Protein AF-A0A0R3SJC5-F1 (afdb_monomer_lite)

Secondary structure (DSSP, 8-state):
-B-----EEETTEEEEEEEETTEEEEEEEPTTSSSEEEEEEEET---SEEEEETTEEEEE----TTSS--B--EEEEETTT--EEEEPPPSS-BSSPEEEE-SSEEEEE--SS--SSGGGG--EEEE-----SS-PPPPEEEEPPPPSS-EES-EEEEETTTEEEEE--EETTSPBP--EEEEEE-TT-SS-----SEEEEEEPPPSS---S--EEEEETTEEEEE--SSS---EEEEETTTTS-EEEE---SS--EEEEEEEETTEEEEEEE-TT-----------HHHHHHHHHHHHHHT-HHHHHHHHHHHHHTHHHHTT-HHHHHHS-HHHHHHHHTSTTTTTTS-THHHHTT--

Foldseek 3Di:
DPLQFAWEDAPLWTKTWDFDVQKIWIFIADNVNPDTPDIAMGGRFGFQDWYDAPNWIKGAWGDDPPDPFIFQWIWTARPVPRDIDIDDGHPGGAHNFAWEDDHFKIKGAAHQDADPDPCRGWIKMWGHDDCPPDDDDHTDIDTADGAPFRFHLWYWEQDPPFAIKIAWHAGPVRDIFQWIKGKDADPDPPDDDDDRRIDIDTADGEPDGANGNWAWYDADQKIWIWHADDPAGWIWIFRNVVRGDIDTDPPDPDRWGWSYWYDRDRDIFTFTDDPPDPDTPGDDDDDPLVLLVQCLVCVVVVPVVSLVVSLVVCVVCVVVCVPDPSNLVRQDPVSVVVSVVPPVVVVPDPPPVVVVNVD

InterPro domains:
  IPR015915 Kelch-type beta-propeller [G3DSA:2.120.10.80] (9-319)
  IPR015915 Kelch-type beta-propeller [SSF117281] (43-270)

Structure (mmCIF, N/CA/C/O backbone):
data_AF-A0A0R3SJC5-F1
#
_entry.id   AF-A0A0R3SJC5-F1
#
loop_
_atom_site.group_PDB
_atom_site.id
_atom_site.type_symbol
_atom_site.label_atom_id
_atom_site.label_alt_id
_atom_site.label_comp_id
_atom_site.label_asym_id
_atom_site.label_entity_id
_atom_site.label_seq_id
_atom_site.pdbx_PDB_ins_code
_atom_site.Cartn_x
_atom_site.Cartn_y
_atom_site.Cartn_z
_atom_site.occupancy
_atom_site.B_iso_or_equiv
_atom_site.auth_seq_id
_atom_site.auth_comp_id
_atom_site.auth_asym_id
_atom_site.auth_atom_id
_atom_site.pdbx_PDB_model_num
ATOM 1 N N . LEU A 1 1 ? 8.047 16.325 14.571 1.00 23.88 1 LEU A N 1
ATOM 2 C CA . LEU A 1 1 ? 6.813 15.507 14.581 1.00 23.88 1 LEU A CA 1
ATOM 3 C C . LEU A 1 1 ? 6.516 15.064 13.156 1.00 23.88 1 LEU A C 1
ATOM 5 O O . LEU A 1 1 ? 6.189 15.900 12.326 1.00 23.88 1 LEU A O 1
ATOM 9 N N . CYS A 1 2 ? 6.732 13.787 12.835 1.00 26.31 2 CYS A N 1
ATOM 10 C CA . CYS A 1 2 ? 6.363 13.246 11.527 1.00 26.31 2 CYS A CA 1
ATOM 11 C C . CYS A 1 2 ? 4.884 12.848 11.624 1.00 26.31 2 CYS A C 1
ATOM 13 O O . CYS A 1 2 ? 4.561 11.748 12.059 1.00 26.31 2 CYS A O 1
ATOM 15 N N . LEU A 1 3 ? 3.988 13.795 11.336 1.00 28.72 3 LEU A N 1
ATOM 16 C CA . LEU A 1 3 ? 2.556 13.527 11.197 1.00 28.72 3 LEU A CA 1
ATOM 17 C C . LEU A 1 3 ? 2.352 12.844 9.851 1.00 28.72 3 LEU A C 1
ATOM 19 O O . LEU A 1 3 ? 2.073 13.482 8.841 1.00 28.72 3 LEU A O 1
ATOM 23 N N . SER A 1 4 ? 2.580 11.542 9.821 1.00 37.56 4 SER A N 1
ATOM 24 C CA . SER A 1 4 ? 2.223 10.720 8.683 1.00 37.56 4 SER A CA 1
ATOM 25 C C . SER A 1 4 ? 0.929 10.004 9.036 1.00 37.56 4 SER A C 1
ATOM 27 O O . SER A 1 4 ? 0.947 8.875 9.515 1.00 37.56 4 SER A O 1
ATOM 29 N N . HIS A 1 5 ? -0.191 10.712 8.875 1.00 39.25 5 HIS A N 1
ATOM 30 C CA . HIS A 1 5 ? -1.501 10.081 8.926 1.00 39.25 5 HIS A CA 1
ATOM 31 C C . HIS A 1 5 ? -1.558 9.129 7.743 1.00 39.25 5 HIS A C 1
ATOM 33 O O . HIS A 1 5 ? -1.549 9.591 6.608 1.00 39.25 5 HIS A O 1
ATOM 39 N N . PHE A 1 6 ? -1.589 7.825 7.983 1.00 46.19 6 PHE A N 1
ATOM 40 C CA . PHE A 1 6 ? -1.990 6.894 6.944 1.00 46.19 6 PHE A CA 1
ATOM 41 C C . PHE A 1 6 ? -3.310 6.273 7.302 1.00 46.19 6 PHE A C 1
ATOM 43 O O . PHE A 1 6 ? -3.521 5.845 8.435 1.00 46.19 6 PHE A O 1
ATOM 50 N N . VAL A 1 7 ? -4.185 6.293 6.314 1.00 46.47 7 VAL A N 1
ATOM 51 C CA . VAL A 1 7 ? -5.521 5.767 6.395 1.00 46.47 7 VAL A CA 1
ATOM 52 C C . VAL A 1 7 ? -5.517 4.421 5.680 1.00 46.47 7 VAL A C 1
ATOM 54 O O . VAL A 1 7 ? -4.975 4.319 4.583 1.00 46.47 7 VAL A O 1
ATOM 57 N N . PHE A 1 8 ? -6.069 3.368 6.274 1.00 51.12 8 PHE A N 1
ATOM 58 C CA . PHE A 1 8 ? -6.231 2.093 5.570 1.00 51.12 8 PHE A CA 1
ATOM 59 C C . PHE A 1 8 ? -7.386 1.265 6.143 1.00 51.12 8 PHE A C 1
ATOM 61 O O . PHE A 1 8 ? -7.842 1.479 7.269 1.00 51.12 8 PHE A O 1
ATOM 68 N N . ARG A 1 9 ? -7.887 0.347 5.310 1.00 49.94 9 ARG A N 1
ATOM 69 C CA . ARG A 1 9 ? -9.119 -0.422 5.515 1.00 49.94 9 ARG A CA 1
ATOM 70 C C . ARG A 1 9 ? -8.900 -1.577 6.490 1.00 49.94 9 ARG A C 1
ATOM 72 O O . ARG A 1 9 ? -8.176 -2.510 6.154 1.00 49.94 9 ARG A O 1
ATOM 79 N N . SER A 1 10 ? -9.616 -1.582 7.613 1.00 50.72 10 SER A N 1
ATOM 80 C CA . SER A 1 10 ? -9.837 -2.780 8.438 1.00 50.72 10 SER A CA 1
ATOM 81 C C . SER A 1 10 ? -11.323 -2.928 8.739 1.00 50.72 10 SER A C 1
ATOM 83 O O . SER A 1 10 ? -11.884 -2.017 9.325 1.00 50.72 10 SER A O 1
ATOM 85 N N . HIS A 1 11 ? -11.982 -4.021 8.338 1.00 52.50 11 HIS A N 1
ATOM 86 C CA . HIS A 1 11 ? -13.401 -4.282 8.664 1.00 52.50 11 HIS A CA 1
ATOM 87 C C . HIS A 1 11 ? -14.374 -3.109 8.403 1.00 52.50 11 HIS A C 1
ATOM 89 O O . HIS A 1 11 ? -15.257 -2.843 9.216 1.00 52.50 11 HIS A O 1
ATOM 95 N N . GLU A 1 12 ? -14.195 -2.373 7.298 1.00 67.12 12 GLU A N 1
ATOM 96 C CA . GLU A 1 12 ? -14.973 -1.147 7.004 1.00 67.12 12 GLU A CA 1
ATOM 97 C C . GLU A 1 12 ? -14.802 -0.026 8.046 1.00 67.12 12 GLU A C 1
ATOM 99 O O . GLU A 1 12 ? -15.675 0.816 8.232 1.00 67.12 12 GLU A O 1
ATOM 104 N N . ARG A 1 13 ? -13.654 -0.000 8.719 1.00 70.62 13 ARG A N 1
ATOM 105 C CA . ARG A 1 13 ? -13.250 1.047 9.651 1.00 70.62 13 ARG A CA 1
ATOM 106 C C . ARG A 1 13 ? -12.017 1.766 9.148 1.00 70.62 13 ARG A C 1
ATOM 108 O O . ARG A 1 13 ? -11.138 1.185 8.497 1.00 70.62 13 ARG A O 1
ATOM 115 N N . LEU A 1 14 ? -11.965 3.040 9.502 1.00 72.12 14 LEU A N 1
ATOM 116 C CA . LEU A 1 14 ? -10.861 3.931 9.210 1.00 72.12 14 LEU A CA 1
ATOM 117 C C . LEU A 1 14 ? -9.801 3.798 10.301 1.00 72.12 14 LEU A C 1
ATOM 119 O O . LEU A 1 14 ? -10.074 4.087 11.462 1.00 72.12 14 LEU A O 1
ATOM 123 N N . THR A 1 15 ? -8.590 3.385 9.942 1.00 71.94 15 THR A N 1
ATOM 124 C CA . THR A 1 15 ? -7.457 3.388 10.878 1.00 71.94 15 THR A CA 1
ATOM 125 C C . THR A 1 15 ? -6.533 4.546 10.555 1.00 71.94 15 THR A C 1
ATOM 127 O O . THR A 1 15 ? -6.161 4.704 9.402 1.00 71.94 15 THR A O 1
ATOM 130 N N . THR A 1 16 ? -6.150 5.334 11.554 1.00 71.50 16 THR A N 1
ATOM 131 C CA . THR A 1 16 ? -5.139 6.392 11.446 1.00 71.50 16 THR A CA 1
ATOM 132 C C . THR A 1 16 ? -3.990 6.091 12.392 1.00 71.50 16 THR A C 1
ATOM 134 O O . THR A 1 16 ? -4.198 5.484 13.439 1.00 71.50 16 THR A O 1
ATOM 137 N N . PHE A 1 17 ? -2.772 6.505 12.056 1.00 72.81 17 PHE A N 1
ATOM 138 C CA . PHE A 1 17 ? -1.644 6.349 12.968 1.00 72.81 17 PHE A CA 1
ATOM 139 C C . PHE A 1 17 ? -0.709 7.548 12.946 1.00 72.81 17 PHE A C 1
ATOM 141 O O . PHE A 1 17 ? -0.699 8.333 11.998 1.00 72.81 17 PHE A O 1
ATOM 148 N N . VAL A 1 18 ? 0.094 7.661 13.998 1.00 70.06 18 VAL A N 1
ATOM 149 C CA . VAL A 1 18 ? 1.222 8.582 14.069 1.00 70.06 18 VAL A CA 1
ATOM 150 C C . VAL A 1 18 ? 2.420 7.894 14.712 1.00 70.06 18 VAL A C 1
ATOM 152 O O . VAL A 1 18 ? 2.305 7.110 15.658 1.00 70.06 18 VAL A O 1
ATOM 155 N N . SER A 1 19 ? 3.600 8.214 14.202 1.00 67.31 19 SER A N 1
ATOM 156 C CA . SER A 1 19 ? 4.863 7.762 14.770 1.00 67.31 19 SER A CA 1
ATOM 157 C C . SER A 1 19 ? 5.363 8.816 15.759 1.00 67.31 19 SER A C 1
ATOM 159 O O . SER A 1 19 ? 5.818 9.892 15.355 1.00 67.31 19 SER A O 1
ATOM 161 N N . ILE A 1 20 ? 5.288 8.509 17.051 1.00 69.38 20 ILE A N 1
ATOM 162 C CA . ILE A 1 20 ? 5.801 9.353 18.139 1.00 69.38 20 ILE A CA 1
ATOM 163 C C . ILE A 1 20 ? 7.175 8.854 18.600 1.00 69.38 20 ILE A C 1
ATOM 165 O O . ILE A 1 20 ? 7.730 7.890 18.066 1.00 69.38 20 ILE A O 1
ATOM 169 N N . GLU A 1 21 ? 7.782 9.553 19.553 1.00 69.94 21 GLU A N 1
ATOM 170 C CA . GLU A 1 21 ? 9.060 9.141 20.123 1.00 69.94 21 GLU A CA 1
ATOM 171 C C . GLU A 1 21 ? 8.928 7.760 20.783 1.00 69.94 21 GLU A C 1
ATOM 173 O O . GLU A 1 21 ? 8.078 7.548 21.645 1.00 69.94 21 GLU A O 1
ATOM 178 N N . ASN A 1 22 ? 9.735 6.802 20.318 1.00 75.75 22 ASN A N 1
ATOM 179 C CA . ASN A 1 22 ? 9.783 5.413 20.792 1.00 75.75 22 ASN A CA 1
ATOM 180 C C . ASN A 1 22 ? 8.451 4.636 20.772 1.00 75.75 22 ASN A C 1
ATOM 182 O O . ASN A 1 22 ? 8.345 3.593 21.419 1.00 75.75 22 ASN A O 1
ATOM 186 N N . ALA A 1 23 ? 7.443 5.084 20.019 1.00 80.38 23 ALA A N 1
ATOM 187 C CA . ALA A 1 23 ? 6.184 4.360 19.874 1.00 80.38 23 ALA A CA 1
ATOM 188 C C . ALA A 1 23 ? 5.438 4.708 18.578 1.00 80.38 23 ALA A C 1
ATOM 190 O O . ALA A 1 23 ? 5.682 5.729 17.935 1.00 80.38 23 ALA A O 1
ATOM 191 N N . THR A 1 24 ? 4.484 3.856 18.214 1.00 80.81 24 THR A N 1
ATOM 192 C CA . THR A 1 24 ? 3.510 4.117 17.146 1.00 80.81 24 THR A CA 1
ATOM 193 C C . THR A 1 24 ? 2.115 4.096 17.758 1.00 80.81 24 THR A C 1
ATOM 195 O O . THR A 1 24 ? 1.726 3.088 18.347 1.00 80.81 24 THR A O 1
ATOM 198 N N . GLN A 1 25 ? 1.391 5.210 17.669 1.00 76.69 25 GLN A N 1
ATOM 199 C CA . GLN A 1 25 ? 0.003 5.322 18.125 1.00 76.69 25 GLN A CA 1
ATOM 200 C C . GLN A 1 25 ? -0.938 5.096 16.951 1.00 76.69 25 GLN A C 1
ATOM 202 O O . GLN A 1 25 ? -0.692 5.614 15.862 1.00 76.69 25 GLN A O 1
ATOM 207 N N . VAL A 1 26 ? -1.997 4.329 17.181 1.00 79.94 26 VAL A N 1
ATOM 208 C CA . VAL A 1 26 ? -3.002 3.977 16.183 1.00 79.94 26 VAL A CA 1
ATOM 209 C C . VAL A 1 26 ? -4.387 4.250 16.752 1.00 79.94 26 VAL A C 1
ATOM 211 O O . VAL A 1 26 ? -4.710 3.796 17.846 1.00 79.94 26 VAL A O 1
ATOM 214 N N . TRP A 1 27 ? -5.217 4.942 15.982 1.00 76.88 27 TRP A N 1
ATOM 215 C CA . TRP A 1 27 ? -6.617 5.199 16.296 1.00 76.88 27 TRP A CA 1
ATOM 216 C C . TRP A 1 27 ? -7.500 4.598 15.214 1.00 76.88 27 TRP A C 1
ATOM 218 O O . TRP A 1 27 ? -7.362 4.928 14.034 1.00 76.88 27 TRP A O 1
ATOM 228 N N . ILE A 1 28 ? -8.416 3.730 15.621 1.00 76.94 28 ILE A N 1
ATOM 229 C CA . ILE A 1 28 ? -9.422 3.123 14.756 1.00 76.94 28 ILE A CA 1
ATOM 230 C C . ILE A 1 28 ? -10.731 3.853 15.020 1.00 76.94 28 ILE A C 1
ATOM 232 O O . ILE A 1 28 ? -11.207 3.891 16.155 1.00 76.94 28 ILE A O 1
ATOM 236 N N . LEU A 1 29 ? -11.294 4.458 13.981 1.00 68.44 29 LEU A N 1
ATOM 237 C CA . LEU A 1 29 ? -12.586 5.122 14.058 1.00 68.44 29 LEU A CA 1
ATOM 238 C C . LEU A 1 29 ? -13.728 4.105 13.976 1.00 68.44 29 LEU A C 1
ATOM 240 O O . LEU A 1 29 ? -13.568 3.016 13.416 1.00 68.44 29 LEU A O 1
ATOM 244 N N . ASN A 1 30 ? -14.891 4.494 14.492 1.00 69.69 30 ASN A N 1
ATOM 245 C CA . ASN A 1 30 ? -16.142 3.781 14.249 1.00 69.69 30 ASN A CA 1
ATOM 246 C C . ASN A 1 30 ? -16.481 3.722 12.745 1.00 69.69 30 ASN A C 1
ATOM 248 O O . ASN A 1 30 ? -15.862 4.392 11.914 1.00 69.69 30 ASN A O 1
ATOM 252 N N . ARG A 1 31 ? -17.492 2.924 12.381 1.00 69.50 31 ARG A N 1
ATOM 253 C CA . ARG A 1 31 ? -17.931 2.762 10.979 1.00 69.50 31 ARG A CA 1
ATOM 254 C C . ARG A 1 31 ? -18.361 4.080 10.339 1.00 69.50 31 ARG A C 1
ATOM 256 O O . ARG A 1 31 ? -18.147 4.289 9.151 1.00 69.50 31 ARG A O 1
ATOM 263 N N . GLU A 1 32 ? -18.926 4.987 11.126 1.00 65.69 32 GLU A N 1
ATOM 264 C CA . GLU A 1 32 ? -19.341 6.316 10.678 1.00 65.69 32 GLU A CA 1
ATOM 265 C C . GLU A 1 32 ? -18.159 7.285 10.509 1.00 65.69 32 GLU A C 1
ATOM 267 O O . GLU A 1 32 ? -18.349 8.421 10.075 1.00 65.69 32 GLU A O 1
ATOM 272 N N . CYS A 1 33 ? -16.936 6.863 10.853 1.00 65.88 33 CYS A N 1
ATOM 273 C CA . CYS A 1 33 ? -15.726 7.682 10.839 1.00 65.88 33 CYS A CA 1
ATOM 274 C C . CYS A 1 33 ? -15.877 8.995 11.634 1.00 65.88 33 CYS A C 1
ATOM 276 O O . CYS A 1 33 ? -15.243 10.001 11.308 1.00 65.88 33 CYS A O 1
ATOM 278 N N . SER A 1 34 ? -16.744 9.018 12.647 1.00 61.81 34 SER A N 1
ATOM 279 C CA . SER A 1 34 ? -17.108 10.215 13.409 1.00 61.81 34 SER A CA 1
ATOM 280 C C . SER A 1 34 ? -16.357 10.324 14.733 1.00 61.81 34 SER A C 1
ATOM 282 O O . SER A 1 34 ? -16.047 11.439 15.154 1.00 61.81 34 SER A O 1
ATOM 284 N N . ALA A 1 35 ? -16.007 9.191 15.346 1.00 62.41 35 ALA A N 1
ATOM 285 C CA . ALA A 1 35 ? -15.323 9.124 16.632 1.00 62.41 35 ALA A CA 1
ATOM 286 C C . ALA A 1 35 ? -14.292 7.988 16.667 1.00 62.41 35 ALA A C 1
ATOM 288 O O . ALA A 1 35 ? -14.408 7.003 15.937 1.00 62.41 35 ALA A O 1
ATOM 289 N N . VAL A 1 36 ? -13.285 8.127 17.532 1.00 71.12 36 VAL A N 1
ATOM 290 C CA . VAL A 1 36 ? -12.316 7.061 17.819 1.00 71.12 36 VAL A CA 1
ATOM 291 C C . VAL A 1 36 ? -13.008 5.980 18.647 1.00 71.12 36 VAL A C 1
ATOM 293 O O . VAL A 1 36 ? -13.540 6.268 19.715 1.00 71.12 36 VAL A O 1
ATOM 296 N N . GLU A 1 37 ? -12.995 4.747 18.149 1.00 73.19 37 GLU A N 1
ATOM 297 C CA . GLU A 1 37 ? -13.546 3.574 18.833 1.00 73.19 37 GLU A CA 1
ATOM 298 C C . GLU A 1 37 ? -12.456 2.811 19.592 1.00 73.19 37 GLU A C 1
ATOM 300 O O . GLU A 1 37 ? -12.677 2.368 20.717 1.00 73.19 37 GLU A O 1
ATOM 305 N N . ILE A 1 38 ? -11.272 2.664 18.987 1.00 79.94 38 ILE A N 1
ATOM 306 C CA . ILE A 1 38 ? -10.160 1.903 19.565 1.00 79.94 38 ILE A CA 1
ATOM 307 C C . ILE A 1 38 ? -8.879 2.725 19.463 1.00 79.94 38 ILE A C 1
ATOM 309 O O . ILE A 1 38 ? -8.533 3.229 18.394 1.00 79.94 38 ILE A O 1
ATOM 313 N N . GLU A 1 39 ? -8.149 2.813 20.570 1.00 82.88 39 GLU A N 1
ATOM 314 C CA . GLU A 1 39 ? -6.807 3.381 20.629 1.00 82.88 39 GLU A CA 1
ATOM 315 C C . GLU A 1 39 ? -5.802 2.284 20.986 1.00 82.88 39 GLU A C 1
ATOM 317 O O . GLU A 1 39 ? -5.941 1.592 21.995 1.00 82.88 39 GLU A O 1
ATOM 322 N N . LEU A 1 40 ? -4.790 2.117 20.139 1.00 84.88 40 LEU A N 1
ATOM 323 C CA . LEU A 1 40 ? -3.743 1.114 20.287 1.00 84.88 40 LEU A CA 1
ATOM 324 C C . LEU A 1 40 ? -2.376 1.793 20.259 1.00 84.88 40 LEU A C 1
ATOM 326 O O . LEU A 1 40 ? -2.151 2.777 19.552 1.00 84.88 40 LEU A O 1
ATOM 330 N N . GLN A 1 41 ? -1.430 1.239 21.011 1.00 84.50 41 GLN A N 1
ATOM 331 C CA . GLN A 1 41 ? -0.071 1.760 21.065 1.00 84.50 41 GLN A CA 1
ATOM 332 C C . GLN A 1 41 ? 0.943 0.629 20.950 1.00 84.50 41 GLN A C 1
ATOM 334 O O . GLN A 1 41 ? 1.015 -0.253 21.804 1.00 84.50 41 GLN A O 1
ATOM 339 N N . LEU A 1 42 ? 1.799 0.713 19.936 1.00 84.12 42 LEU A N 1
ATOM 340 C CA . LEU A 1 42 ? 2.978 -0.131 19.819 1.00 84.12 42 LEU A CA 1
ATOM 341 C C . LEU A 1 42 ? 4.155 0.560 20.517 1.00 84.12 42 LEU A C 1
ATOM 343 O O . LEU A 1 42 ? 4.766 1.482 19.970 1.00 84.12 42 LEU A O 1
ATOM 347 N N . ARG A 1 43 ? 4.431 0.156 21.760 1.00 81.50 43 ARG A N 1
ATOM 348 C CA . ARG A 1 43 ? 5.509 0.722 22.587 1.00 81.50 43 ARG A CA 1
ATOM 349 C C . ARG A 1 43 ? 6.873 0.157 22.203 1.00 81.50 43 ARG A C 1
ATOM 351 O O . ARG A 1 43 ? 6.984 -0.990 21.791 1.00 81.50 43 ARG A O 1
ATOM 358 N N . GLY A 1 44 ? 7.914 0.969 22.369 1.00 76.75 44 GLY A N 1
ATOM 359 C CA . GLY A 1 44 ? 9.300 0.587 22.086 1.00 76.75 44 GLY A CA 1
ATOM 360 C C . GLY A 1 44 ? 9.632 0.518 20.596 1.00 76.75 44 GLY A C 1
ATOM 361 O O . GLY A 1 44 ? 10.740 0.126 20.239 1.00 76.75 44 GLY A O 1
ATOM 362 N N . ARG A 1 45 ? 8.694 0.892 19.714 1.00 76.62 45 ARG A N 1
ATOM 363 C CA . ARG A 1 45 ? 8.875 0.754 18.274 1.00 76.62 45 ARG A CA 1
ATOM 364 C C . ARG A 1 45 ? 8.234 1.886 17.482 1.00 76.62 45 ARG A C 1
ATOM 366 O O . ARG A 1 45 ? 7.020 2.092 17.489 1.00 76.62 45 ARG A O 1
ATOM 373 N N . LYS A 1 46 ? 9.077 2.584 16.726 1.00 76.94 46 LYS A N 1
ATOM 374 C CA . LYS A 1 46 ? 8.669 3.610 15.770 1.00 76.94 46 LYS A CA 1
ATOM 375 C C . LYS A 1 46 ? 8.556 2.982 14.388 1.00 76.94 46 LYS A C 1
ATOM 377 O O . LYS A 1 46 ? 9.581 2.688 13.783 1.00 76.94 46 LYS A O 1
ATOM 382 N N . CYS A 1 47 ? 7.339 2.790 13.899 1.00 79.06 47 CYS A N 1
ATOM 383 C CA . CYS A 1 47 ? 7.073 2.261 12.563 1.00 79.06 47 CYS A CA 1
ATOM 384 C C . CYS A 1 47 ? 6.729 3.402 11.615 1.00 79.06 47 CYS A C 1
ATOM 386 O O . CYS A 1 47 ? 6.231 4.439 12.048 1.00 79.06 47 CYS A O 1
ATOM 388 N N . THR A 1 48 ? 7.010 3.225 10.331 1.00 77.00 48 THR A N 1
ATOM 389 C CA . THR A 1 48 ? 6.718 4.235 9.301 1.00 77.00 48 THR A CA 1
ATOM 390 C C . THR A 1 48 ? 5.625 3.787 8.345 1.00 77.00 48 THR A C 1
ATOM 392 O O . THR A 1 48 ? 5.100 4.605 7.600 1.00 77.00 48 THR A O 1
ATOM 395 N N . THR A 1 49 ? 5.271 2.502 8.381 1.00 84.00 49 THR A N 1
ATOM 396 C CA . THR A 1 49 ? 4.278 1.890 7.500 1.00 84.00 49 THR A CA 1
ATOM 397 C C . THR A 1 49 ? 3.354 1.019 8.329 1.00 84.00 49 THR A C 1
ATOM 399 O O . THR A 1 49 ? 3.830 0.159 9.077 1.00 84.00 49 THR A O 1
ATOM 402 N N . VAL A 1 50 ? 2.048 1.242 8.190 1.00 85.69 50 VAL A N 1
ATOM 403 C CA . VAL A 1 50 ? 1.015 0.392 8.779 1.00 85.69 50 VAL A CA 1
ATOM 404 C C . VAL A 1 50 ? -0.051 0.118 7.724 1.00 85.69 50 VAL A C 1
ATOM 406 O O . VAL A 1 50 ? -0.456 1.035 7.014 1.00 85.69 50 VAL A O 1
ATOM 409 N N . PHE A 1 51 ? -0.452 -1.142 7.585 1.00 86.50 51 PHE A N 1
ATOM 410 C CA . PHE A 1 51 ? -1.484 -1.603 6.650 1.00 86.50 51 PHE A CA 1
ATOM 411 C C . PHE A 1 51 ? -2.172 -2.850 7.213 1.00 86.50 51 PHE A C 1
ATOM 413 O O . PHE A 1 51 ? -1.746 -3.388 8.234 1.00 86.50 51 PHE A O 1
ATOM 420 N N . THR A 1 52 ? -3.245 -3.320 6.581 1.00 85.69 52 THR A N 1
ATOM 421 C CA . THR A 1 52 ? -3.969 -4.516 7.026 1.00 85.69 52 THR A CA 1
ATOM 422 C C . THR A 1 52 ? -3.508 -5.791 6.337 1.00 85.69 52 THR A C 1
ATOM 424 O O . THR A 1 52 ? -3.205 -5.799 5.147 1.00 85.69 52 THR A O 1
ATOM 427 N N . PHE A 1 53 ? -3.517 -6.890 7.088 1.00 86.75 53 PHE A N 1
ATOM 428 C CA . PHE A 1 53 ? -3.322 -8.251 6.593 1.00 86.75 53 PHE A CA 1
ATOM 429 C C . PHE A 1 53 ? -4.111 -9.222 7.472 1.00 86.75 53 PHE A C 1
ATOM 431 O O . PHE A 1 53 ? -3.874 -9.265 8.677 1.00 86.75 53 PHE A O 1
ATOM 438 N N . GLN A 1 54 ? -5.030 -9.997 6.884 1.00 84.31 54 GLN A N 1
ATOM 439 C CA . GLN A 1 54 ? -5.837 -11.005 7.597 1.00 84.31 54 GLN A CA 1
ATOM 440 C C . GLN A 1 54 ? -6.418 -10.479 8.922 1.00 84.31 54 GLN A C 1
ATOM 442 O O . GLN A 1 54 ? -6.171 -11.054 9.980 1.00 84.31 54 GLN A O 1
ATOM 447 N N . ASP A 1 55 ? -7.121 -9.343 8.870 1.00 80.31 55 ASP A N 1
ATOM 448 C CA . ASP A 1 55 ? -7.776 -8.719 10.034 1.00 80.31 55 ASP A CA 1
ATOM 449 C C . ASP A 1 55 ? -6.831 -8.217 11.143 1.00 80.31 55 ASP A C 1
ATOM 451 O O . ASP A 1 55 ? -7.267 -7.791 12.214 1.00 80.31 55 ASP A O 1
ATOM 455 N N . LYS A 1 56 ? -5.527 -8.179 10.858 1.00 88.06 56 LYS A N 1
ATOM 456 C CA . LYS A 1 56 ? -4.482 -7.636 11.728 1.00 88.06 56 LYS A CA 1
ATOM 457 C C . LYS A 1 56 ? -3.854 -6.393 11.117 1.00 88.06 56 LYS A C 1
ATOM 459 O O . LYS A 1 56 ? -3.863 -6.200 9.900 1.00 88.06 56 LYS A O 1
ATOM 464 N N . LEU A 1 57 ? -3.274 -5.560 11.973 1.00 89.12 57 LEU A N 1
ATOM 465 C CA . LEU A 1 57 ? -2.430 -4.444 11.558 1.00 89.12 57 LEU A CA 1
ATOM 466 C C . LEU A 1 57 ? -0.992 -4.931 11.424 1.00 89.12 57 LEU A C 1
ATOM 468 O O . LEU A 1 57 ? -0.435 -5.480 12.372 1.00 89.12 57 LEU A O 1
ATOM 472 N N . VAL A 1 58 ? -0.387 -4.710 10.266 1.00 90.06 58 VAL A N 1
ATOM 473 C CA . VAL A 1 58 ? 1.032 -4.957 10.021 1.00 90.06 58 VAL A CA 1
ATOM 474 C C . VAL A 1 58 ? 1.798 -3.678 10.291 1.00 90.06 58 VAL A C 1
ATOM 476 O O . VAL A 1 58 ? 1.494 -2.649 9.701 1.00 90.06 58 VAL A O 1
ATOM 479 N N . PHE A 1 59 ? 2.821 -3.749 11.129 1.00 89.06 59 PHE A N 1
ATOM 480 C CA . PHE A 1 59 ? 3.734 -2.657 11.425 1.00 89.06 59 PHE A CA 1
ATOM 481 C C . PHE A 1 59 ? 5.097 -2.957 10.815 1.00 89.06 59 PHE A C 1
ATOM 483 O O . PHE A 1 59 ? 5.770 -3.921 11.193 1.00 89.06 59 PHE A O 1
ATOM 490 N N . MET A 1 60 ? 5.517 -2.116 9.872 1.00 86.94 60 MET A N 1
ATOM 491 C CA . MET A 1 60 ? 6.745 -2.312 9.111 1.00 86.94 60 MET A CA 1
ATOM 492 C C . MET A 1 60 ? 7.612 -1.054 9.087 1.00 86.94 60 MET A C 1
ATOM 494 O O . MET A 1 60 ? 7.145 0.090 9.159 1.00 86.94 60 MET A O 1
ATOM 498 N N . GLY A 1 61 ? 8.915 -1.301 8.966 1.00 78.56 61 GLY A N 1
ATOM 499 C CA . GLY A 1 61 ? 9.929 -0.268 8.895 1.00 78.56 61 GLY A CA 1
ATOM 500 C C . GLY A 1 61 ? 10.155 0.393 10.246 1.00 78.56 61 GLY A C 1
ATOM 501 O O . GLY A 1 61 ? 9.677 -0.056 11.291 1.00 78.56 61 GLY A O 1
ATOM 502 N N . GLY A 1 62 ? 10.934 1.463 10.214 1.00 70.81 62 GLY A N 1
ATOM 503 C CA . GLY A 1 62 ? 11.150 2.295 11.374 1.00 70.81 62 GLY A CA 1
ATOM 504 C C . GLY A 1 62 ? 12.270 3.294 11.189 1.00 70.81 62 GLY A C 1
ATOM 505 O O . GLY A 1 62 ? 13.074 3.190 10.263 1.00 70.81 62 GLY A O 1
ATOM 506 N N . TRP A 1 63 ? 12.278 4.273 12.085 1.00 63.75 63 TRP A N 1
ATOM 507 C CA . TRP A 1 63 ? 13.315 5.289 12.178 1.00 63.75 63 TRP A CA 1
ATOM 508 C C . TRP A 1 63 ? 14.022 5.112 13.518 1.00 63.75 63 TRP A C 1
ATOM 510 O O . TRP A 1 63 ? 13.487 5.543 14.541 1.00 63.75 63 TRP A O 1
ATOM 520 N N . GLN A 1 64 ? 15.187 4.462 13.528 1.00 56.31 64 GLN A N 1
ATOM 521 C CA . GLN A 1 64 ? 16.050 4.467 14.708 1.00 56.31 64 GLN A CA 1
ATOM 522 C C . GLN A 1 64 ? 16.793 5.805 14.732 1.00 56.31 64 GLN A C 1
ATOM 524 O O . GLN A 1 64 ? 17.400 6.206 13.744 1.00 56.31 64 GLN A O 1
ATOM 529 N N . SER A 1 65 ? 16.647 6.556 15.823 1.00 49.47 65 SER A N 1
ATOM 530 C CA . SER A 1 65 ? 17.025 7.972 15.912 1.00 49.47 65 SER A CA 1
ATOM 531 C C . SER A 1 65 ? 18.526 8.249 15.852 1.00 49.47 65 SER A C 1
ATOM 533 O O . SER A 1 65 ? 18.893 9.413 15.756 1.00 49.47 65 SER A O 1
ATOM 535 N N . GLU A 1 66 ? 19.383 7.230 15.859 1.00 46.25 66 GLU A N 1
ATOM 536 C CA . GLU A 1 66 ? 20.834 7.435 15.967 1.00 46.25 66 GLU A CA 1
ATOM 537 C C . GLU A 1 66 ? 21.650 6.759 14.865 1.00 46.25 66 GLU A C 1
ATOM 539 O O . GLU A 1 66 ? 22.818 7.083 14.698 1.00 46.25 66 GLU A O 1
ATOM 544 N N . ASN A 1 67 ? 21.042 5.906 14.037 1.00 46.47 67 ASN A N 1
ATOM 545 C CA . ASN A 1 67 ? 21.693 5.332 12.865 1.00 46.47 67 ASN A CA 1
ATOM 546 C C . ASN A 1 67 ? 20.675 5.234 11.728 1.00 46.47 67 ASN A C 1
ATOM 548 O O . ASN A 1 67 ? 19.564 4.750 11.919 1.00 46.47 67 ASN A O 1
ATOM 552 N N . VAL A 1 68 ? 21.066 5.647 10.518 1.00 53.91 68 VAL A N 1
ATOM 553 C CA . VAL A 1 68 ? 20.273 5.615 9.262 1.00 53.91 68 VAL A CA 1
ATOM 554 C C . VAL A 1 68 ? 19.858 4.181 8.850 1.00 53.91 68 VAL A C 1
ATOM 556 O O . VAL A 1 68 ? 19.304 3.933 7.780 1.00 53.91 68 VAL A O 1
ATOM 559 N N . THR A 1 69 ? 20.110 3.197 9.704 1.00 62.31 69 THR A N 1
ATOM 560 C CA . THR A 1 69 ? 19.759 1.800 9.528 1.00 62.31 69 THR A CA 1
ATOM 561 C C . THR A 1 69 ? 18.256 1.622 9.717 1.00 62.31 69 THR A C 1
ATOM 563 O O . THR A 1 69 ? 17.716 1.825 10.803 1.00 62.31 69 THR A O 1
ATOM 566 N N . GLY A 1 70 ? 17.567 1.255 8.634 1.00 72.94 70 GLY A N 1
ATOM 567 C CA . GLY A 1 70 ? 16.161 0.860 8.673 1.00 72.94 70 GLY A CA 1
ATOM 568 C C . GLY A 1 70 ? 15.894 -0.331 9.604 1.00 72.94 70 GLY A C 1
ATOM 569 O O . GLY A 1 70 ? 16.806 -0.897 10.201 1.00 72.94 70 GLY A O 1
ATOM 570 N N . SER A 1 71 ? 14.637 -0.757 9.702 1.00 81.25 71 SER A N 1
ATOM 571 C CA . SER A 1 71 ? 14.247 -1.920 10.513 1.00 81.25 71 SER A CA 1
ATOM 572 C C . SER A 1 71 ? 14.022 -3.152 9.638 1.00 81.25 71 SER A C 1
ATOM 574 O O . SER A 1 71 ? 13.521 -3.027 8.519 1.00 81.25 71 SER A O 1
ATOM 576 N N . ARG A 1 72 ? 14.388 -4.336 10.141 1.00 87.06 72 ARG A N 1
ATOM 577 C CA . ARG A 1 72 ? 14.028 -5.633 9.538 1.00 87.06 72 ARG A CA 1
ATOM 578 C C . ARG A 1 72 ? 12.735 -6.203 10.099 1.00 87.06 72 ARG A C 1
ATOM 580 O O . ARG A 1 72 ? 12.086 -7.014 9.449 1.00 87.06 72 ARG A O 1
ATOM 587 N N . ASN A 1 73 ? 12.386 -5.800 11.308 1.00 88.00 73 ASN A N 1
ATOM 588 C CA . ASN A 1 73 ? 11.319 -6.423 12.054 1.00 88.00 73 ASN A CA 1
ATOM 589 C C . ASN A 1 73 ? 9.975 -6.151 11.379 1.00 88.00 73 ASN A C 1
ATOM 591 O O . ASN A 1 73 ? 9.773 -5.099 10.761 1.00 88.00 73 ASN A O 1
ATOM 595 N N . VAL A 1 74 ? 9.013 -7.042 11.586 1.00 89.50 74 VAL A N 1
ATOM 596 C CA . VAL A 1 74 ? 7.618 -6.838 11.187 1.00 89.50 74 VAL A CA 1
ATOM 597 C C . VAL A 1 74 ? 6.728 -7.369 12.300 1.00 89.50 74 VAL A C 1
ATOM 599 O O . VAL A 1 74 ? 6.857 -8.525 12.697 1.00 89.50 74 VAL A O 1
ATOM 602 N N . ASP A 1 75 ? 5.855 -6.510 12.822 1.00 91.12 75 ASP A N 1
ATOM 603 C CA . ASP A 1 75 ? 4.914 -6.890 13.877 1.00 91.12 75 ASP A CA 1
ATOM 604 C C . ASP A 1 75 ? 3.496 -6.956 13.326 1.00 91.12 75 ASP A C 1
ATOM 606 O O . ASP A 1 75 ? 3.101 -6.147 12.490 1.00 91.12 75 ASP A O 1
ATOM 610 N N . LEU A 1 76 ? 2.725 -7.914 13.822 1.00 90.75 76 LEU A N 1
ATOM 611 C CA . LEU A 1 76 ? 1.292 -8.023 13.611 1.00 90.75 76 LEU A CA 1
ATOM 612 C C . LEU A 1 76 ? 0.588 -7.686 14.918 1.00 90.75 76 LEU A C 1
ATOM 614 O O . LEU A 1 76 ? 0.918 -8.260 15.953 1.00 90.75 76 LEU A O 1
ATOM 618 N N . MET A 1 77 ? -0.397 -6.800 14.867 1.00 89.31 77 MET A N 1
ATOM 619 C CA . MET A 1 77 ? -1.282 -6.523 15.991 1.00 89.31 77 MET A CA 1
ATOM 620 C C . MET A 1 77 ? -2.684 -7.002 15.661 1.00 89.31 77 MET A C 1
ATOM 622 O O . MET A 1 77 ? -3.273 -6.604 14.653 1.00 89.31 77 MET A O 1
ATOM 626 N N . ASP A 1 78 ? -3.212 -7.857 16.521 1.00 86.44 78 ASP A N 1
ATOM 627 C CA . ASP A 1 78 ? -4.605 -8.254 16.477 1.00 86.44 78 ASP A CA 1
ATOM 628 C C . ASP A 1 78 ? -5.485 -7.086 16.931 1.00 86.44 78 ASP A C 1
ATOM 630 O O . ASP A 1 78 ? -5.294 -6.530 18.011 1.00 86.44 78 ASP A O 1
ATOM 634 N N . ILE A 1 79 ? -6.437 -6.693 16.089 1.00 81.25 79 ILE A N 1
ATOM 635 C CA . ILE A 1 79 ? -7.261 -5.501 16.323 1.00 81.25 79 ILE A CA 1
ATOM 636 C C . ILE A 1 79 ? -8.250 -5.717 17.468 1.00 81.25 79 ILE A C 1
ATOM 638 O O . ILE A 1 79 ? -8.570 -4.774 18.187 1.00 81.25 79 ILE A O 1
ATOM 642 N N . SER A 1 80 ? -8.724 -6.951 17.649 1.00 80.44 80 SER A N 1
ATOM 643 C CA . SER A 1 80 ? -9.737 -7.282 18.653 1.00 80.44 80 SER A CA 1
ATOM 644 C C . SER A 1 80 ? -9.158 -7.373 20.063 1.00 80.44 80 SER A C 1
ATOM 646 O O . SER A 1 80 ? -9.827 -7.031 21.035 1.00 80.44 80 SER A O 1
ATOM 648 N N . THR A 1 81 ? -7.904 -7.811 20.176 1.00 83.25 81 THR A N 1
ATOM 649 C CA . THR A 1 81 ? -7.240 -8.042 21.467 1.00 83.25 81 THR A CA 1
ATOM 650 C C . THR A 1 81 ? -6.144 -7.027 21.781 1.00 83.25 81 THR A C 1
ATOM 652 O O . THR A 1 81 ? -5.671 -6.975 22.915 1.00 83.25 81 THR A O 1
ATOM 655 N N . GLY A 1 82 ? -5.686 -6.260 20.787 1.00 81.50 82 GLY A N 1
ATOM 656 C CA . GLY A 1 82 ? -4.501 -5.407 20.885 1.00 81.50 82 GLY A CA 1
ATOM 657 C C . GLY A 1 82 ? -3.189 -6.188 21.044 1.00 81.50 82 GLY A C 1
ATOM 658 O O . GLY A 1 82 ? -2.138 -5.575 21.239 1.00 81.50 82 GLY A O 1
ATOM 659 N N . GLN A 1 83 ? -3.219 -7.527 20.985 1.00 87.31 83 GLN A N 1
ATOM 660 C CA . GLN A 1 83 ? -2.023 -8.346 21.153 1.00 87.31 83 GLN A CA 1
ATOM 661 C C . GLN A 1 83 ? -1.085 -8.192 19.965 1.00 87.31 83 GLN A C 1
ATOM 663 O O . GLN A 1 83 ? -1.502 -8.245 18.809 1.00 87.31 83 GLN A O 1
ATOM 668 N N . VAL A 1 84 ? 0.203 -8.058 20.270 1.00 88.88 84 VAL A N 1
ATOM 669 C CA . VAL A 1 84 ? 1.268 -7.910 19.282 1.00 88.88 84 VAL A CA 1
ATOM 670 C C . VAL A 1 84 ? 2.066 -9.202 19.196 1.00 88.88 84 VAL A C 1
ATOM 672 O O . VAL A 1 84 ? 2.496 -9.748 20.210 1.00 88.88 84 VAL A O 1
ATOM 675 N N . SER A 1 85 ? 2.302 -9.665 17.976 1.00 90.31 85 SER A N 1
ATOM 676 C CA . SER A 1 85 ? 3.182 -10.788 17.666 1.00 90.31 85 SER A CA 1
ATOM 677 C C . SER A 1 85 ? 4.127 -10.406 16.534 1.00 90.31 85 SER A C 1
ATOM 679 O O . SER A 1 85 ? 3.668 -9.931 15.497 1.00 90.31 85 SER A O 1
ATOM 681 N N . SER A 1 86 ? 5.422 -10.653 16.690 1.00 89.31 86 SER A N 1
ATOM 682 C CA . SER A 1 86 ? 6.393 -10.464 15.610 1.00 89.31 86 SER A CA 1
ATOM 683 C C . SER A 1 86 ? 6.392 -11.664 14.661 1.00 89.31 86 SER A C 1
ATOM 685 O O . SER A 1 86 ? 6.330 -12.814 15.105 1.00 89.31 86 SER A O 1
ATOM 687 N N . ILE A 1 87 ? 6.467 -11.404 13.357 1.00 88.56 87 ILE A N 1
ATOM 688 C CA . ILE A 1 87 ? 6.754 -12.433 12.343 1.00 88.56 87 ILE A CA 1
ATOM 689 C C . ILE A 1 87 ? 8.264 -12.460 12.056 1.00 88.56 87 ILE A C 1
ATOM 691 O O . ILE A 1 87 ? 8.975 -11.572 12.534 1.00 88.56 87 ILE A O 1
ATOM 695 N N . PRO A 1 88 ? 8.788 -13.456 11.310 1.00 89.06 88 PRO A N 1
ATOM 696 C CA . PRO A 1 88 ? 10.199 -13.478 10.944 1.00 89.06 88 PRO A CA 1
ATOM 697 C C . PRO A 1 88 ? 10.668 -12.146 10.356 1.00 89.06 88 PRO A C 1
ATOM 699 O O . PRO A 1 88 ? 9.928 -11.485 9.628 1.00 89.06 88 PRO A O 1
ATOM 702 N N . ASP A 1 89 ? 11.906 -11.773 10.663 1.00 88.31 89 ASP A N 1
ATOM 703 C CA . ASP A 1 89 ? 12.525 -10.550 10.163 1.00 88.31 89 ASP A CA 1
ATOM 704 C C . ASP A 1 89 ? 12.678 -10.576 8.635 1.00 88.31 89 ASP A C 1
ATOM 706 O O . ASP A 1 89 ? 13.019 -11.607 8.046 1.00 88.31 89 ASP A O 1
ATOM 710 N N . MET A 1 90 ? 12.490 -9.414 8.003 1.00 87.56 90 MET A N 1
ATOM 711 C CA . MET A 1 90 ? 12.853 -9.197 6.603 1.00 87.56 90 MET A CA 1
ATOM 712 C C . MET A 1 90 ? 14.339 -9.507 6.383 1.00 87.56 90 MET A C 1
ATOM 714 O O . MET A 1 90 ? 15.203 -9.238 7.228 1.00 87.56 90 MET A O 1
ATOM 718 N N . ILE A 1 91 ? 14.664 -10.005 5.193 1.00 86.38 91 ILE A N 1
ATOM 719 C CA . ILE A 1 91 ? 16.033 -10.278 4.753 1.00 86.38 91 ILE A CA 1
ATOM 720 C C . ILE A 1 91 ? 16.844 -8.983 4.754 1.00 86.38 91 ILE A C 1
ATOM 722 O O . ILE A 1 91 ? 18.028 -9.008 5.100 1.00 86.38 91 ILE A O 1
ATOM 726 N N . LYS A 1 92 ? 16.259 -7.833 4.400 1.00 82.94 92 LYS A N 1
ATOM 727 C CA . LYS A 1 92 ? 16.954 -6.534 4.412 1.00 82.94 92 LYS A CA 1
ATOM 728 C C . LYS A 1 92 ? 16.282 -5.541 5.355 1.00 82.94 92 LYS A C 1
ATOM 730 O O . LYS A 1 92 ? 15.069 -5.507 5.512 1.00 82.94 92 LYS A O 1
ATOM 735 N N . ALA A 1 93 ? 17.110 -4.724 6.000 1.00 81.81 93 ALA A N 1
ATOM 736 C CA . ALA A 1 93 ? 16.641 -3.604 6.803 1.00 81.81 93 ALA A CA 1
ATOM 737 C C . ALA A 1 93 ? 16.084 -2.513 5.881 1.00 81.81 93 ALA A C 1
ATOM 739 O O . ALA A 1 93 ? 16.738 -2.150 4.900 1.00 81.81 93 ALA A O 1
ATOM 740 N N . ARG A 1 94 ? 14.898 -1.983 6.197 1.00 77.75 94 ARG A N 1
ATOM 741 C CA . ARG A 1 94 ? 14.191 -1.019 5.344 1.00 77.75 94 ARG A CA 1
ATOM 742 C C . ARG A 1 94 ? 13.819 0.252 6.085 1.00 77.75 94 ARG A C 1
ATOM 744 O O . ARG A 1 94 ? 13.368 0.215 7.233 1.00 77.75 94 ARG A O 1
ATOM 751 N N . ASN A 1 95 ? 13.997 1.385 5.410 1.00 77.56 95 ASN A N 1
ATOM 752 C CA . ASN A 1 95 ? 13.590 2.690 5.914 1.00 77.56 95 ASN A CA 1
ATOM 753 C C . ASN A 1 95 ? 12.391 3.183 5.105 1.00 77.56 95 ASN A C 1
ATOM 755 O O . ASN A 1 95 ? 12.531 3.593 3.951 1.00 77.56 95 ASN A O 1
ATOM 759 N N . SER A 1 96 ? 11.224 3.146 5.751 1.00 78.19 96 SER A N 1
ATOM 760 C CA . SER A 1 96 ? 9.943 3.553 5.164 1.00 78.19 96 SER A CA 1
ATOM 761 C C . SER A 1 96 ? 9.652 2.850 3.837 1.00 78.19 96 SER A C 1
ATOM 763 O O . SER A 1 96 ? 9.558 3.515 2.805 1.00 78.19 96 SER A O 1
ATOM 765 N N . PRO A 1 97 ? 9.576 1.505 3.852 1.00 84.88 97 PRO A N 1
ATOM 766 C CA . PRO A 1 97 ? 9.130 0.760 2.685 1.00 84.88 97 PRO A CA 1
ATOM 767 C C . PRO A 1 97 ? 7.646 1.005 2.416 1.00 84.88 97 PRO A C 1
ATOM 769 O O . PRO A 1 97 ? 6.896 1.371 3.311 1.00 84.88 97 PRO A O 1
ATOM 772 N N . VAL A 1 98 ? 7.200 0.746 1.196 1.00 87.56 98 VAL A N 1
ATOM 773 C CA . VAL A 1 98 ? 5.775 0.638 0.891 1.00 87.56 98 VAL A CA 1
ATOM 774 C C . VAL A 1 98 ? 5.324 -0.776 1.234 1.00 87.56 98 VAL A C 1
ATOM 776 O O . VAL A 1 98 ? 5.869 -1.753 0.718 1.00 87.56 98 VAL A O 1
ATOM 779 N N . GLY A 1 99 ? 4.347 -0.878 2.129 1.00 88.88 99 GLY A N 1
ATOM 780 C CA . GLY A 1 99 ? 3.756 -2.140 2.553 1.00 88.88 99 GLY A CA 1
ATOM 781 C C . GLY A 1 99 ? 2.446 -2.398 1.824 1.00 88.88 99 GLY A C 1
ATOM 782 O O . GLY A 1 99 ? 1.545 -1.563 1.873 1.00 88.88 99 GLY A O 1
ATOM 783 N N . VAL A 1 100 ? 2.336 -3.547 1.161 1.00 90.19 100 VAL A N 1
ATOM 784 C CA . VAL A 1 100 ? 1.102 -3.980 0.493 1.00 90.19 100 VAL A CA 1
ATOM 785 C C . VAL A 1 100 ? 0.823 -5.430 0.859 1.00 90.19 100 VAL A C 1
ATOM 787 O O . VAL A 1 100 ? 1.746 -6.230 0.974 1.00 90.19 100 VAL A O 1
ATOM 790 N N . ALA A 1 101 ? -0.445 -5.781 1.038 1.00 89.25 101 ALA A N 1
ATOM 791 C CA . ALA A 1 101 ? -0.868 -7.138 1.349 1.00 89.25 101 ALA A CA 1
ATOM 792 C C . ALA A 1 101 ? -1.850 -7.684 0.309 1.00 89.25 101 ALA A C 1
ATOM 794 O O . ALA A 1 101 ? -2.708 -6.962 -0.212 1.00 89.25 101 ALA A O 1
ATOM 795 N N . THR A 1 102 ? -1.747 -8.987 0.066 1.00 87.31 102 THR A N 1
ATOM 796 C CA . THR A 1 102 ? -2.808 -9.813 -0.523 1.00 87.31 102 THR A CA 1
ATOM 797 C C . THR A 1 102 ? -3.439 -10.668 0.581 1.00 87.31 102 THR A C 1
ATOM 799 O O . THR A 1 102 ? -3.156 -10.488 1.765 1.00 87.31 102 THR A O 1
ATOM 802 N N . GLU A 1 103 ? -4.294 -11.623 0.220 1.00 82.62 103 GLU A N 1
ATOM 803 C CA . GLU A 1 103 ? -4.919 -12.524 1.195 1.00 82.62 103 GLU A CA 1
ATOM 804 C C . GLU A 1 103 ? -3.912 -13.349 2.009 1.00 82.62 103 GLU A C 1
ATOM 806 O O . GLU A 1 103 ? -4.174 -13.683 3.164 1.00 82.62 103 GLU A O 1
ATOM 811 N N . ASN A 1 104 ? -2.773 -13.710 1.408 1.00 85.38 104 ASN A N 1
ATOM 812 C CA . ASN A 1 104 ? -1.815 -14.646 2.007 1.00 85.38 104 ASN A CA 1
ATOM 813 C C . ASN A 1 104 ? -0.371 -14.134 1.997 1.00 85.38 104 ASN A C 1
ATOM 815 O O . ASN A 1 104 ? 0.510 -14.819 2.515 1.00 85.38 104 ASN A O 1
ATOM 819 N N . GLU A 1 105 ? -0.109 -12.969 1.406 1.00 90.00 105 GLU A N 1
ATOM 820 C CA . GLU A 1 105 ? 1.248 -12.480 1.186 1.00 90.00 105 GLU A CA 1
ATOM 821 C C . GLU A 1 105 ? 1.388 -11.028 1.635 1.00 90.00 105 GLU A C 1
ATOM 823 O O . GLU A 1 105 ? 0.478 -10.214 1.461 1.00 90.00 105 GLU A O 1
ATOM 828 N N . ILE A 1 106 ? 2.549 -10.708 2.199 1.00 91.38 106 ILE A N 1
ATOM 829 C CA . ILE A 1 106 ? 2.939 -9.351 2.575 1.00 91.38 106 ILE A CA 1
ATOM 830 C C . ILE A 1 106 ? 4.130 -8.944 1.714 1.00 91.38 106 ILE A C 1
ATOM 832 O O . ILE A 1 106 ? 5.136 -9.646 1.671 1.00 91.38 106 ILE A O 1
ATOM 836 N N . PHE A 1 107 ? 4.035 -7.787 1.072 1.00 91.19 107 PHE A N 1
ATOM 837 C CA . PHE A 1 107 ? 5.058 -7.222 0.205 1.00 91.19 107 PHE A CA 1
ATOM 838 C C . PHE A 1 107 ? 5.694 -6.005 0.872 1.00 91.19 107 PHE A C 1
ATOM 840 O O . PHE A 1 107 ? 4.994 -5.111 1.352 1.00 91.19 107 PHE A O 1
ATOM 847 N N . ALA A 1 108 ? 7.023 -5.967 0.863 1.00 90.56 108 ALA A N 1
ATOM 848 C CA . ALA A 1 108 ? 7.827 -4.820 1.260 1.00 90.56 108 ALA A CA 1
ATOM 849 C C . ALA A 1 108 ? 8.553 -4.279 0.020 1.00 90.56 108 ALA A C 1
ATOM 851 O O . ALA A 1 108 ? 9.523 -4.878 -0.459 1.00 90.56 108 ALA A O 1
ATOM 852 N N . ILE A 1 109 ? 8.059 -3.162 -0.514 1.00 86.94 109 ILE A N 1
ATOM 853 C CA . ILE A 1 109 ? 8.477 -2.605 -1.806 1.00 86.94 109 ILE A CA 1
ATOM 854 C C . ILE A 1 109 ? 9.148 -1.247 -1.607 1.00 86.94 109 ILE A C 1
ATOM 856 O O . ILE A 1 109 ? 8.649 -0.410 -0.860 1.00 86.94 109 ILE A O 1
ATOM 860 N N . CYS A 1 110 ? 10.248 -1.001 -2.322 1.00 78.44 110 CYS A N 1
ATOM 861 C CA . CYS A 1 110 ? 11.018 0.245 -2.280 1.00 78.44 110 CYS A CA 1
ATOM 862 C C . CYS A 1 110 ? 11.572 0.590 -0.874 1.00 78.44 110 CYS A C 1
ATOM 864 O O . CYS A 1 110 ? 11.256 -0.016 0.151 1.00 78.44 110 CYS A O 1
ATOM 866 N N . ASN A 1 111 ? 12.448 1.593 -0.834 1.00 75.12 111 ASN A N 1
ATOM 867 C CA . ASN A 1 111 ? 12.839 2.322 0.373 1.00 75.12 111 ASN A CA 1
ATOM 868 C C . ASN A 1 111 ? 12.645 3.820 0.113 1.00 75.12 111 ASN A C 1
ATOM 870 O O . ASN A 1 111 ? 12.713 4.259 -1.041 1.00 75.12 111 ASN A O 1
ATOM 874 N N . ARG A 1 112 ? 12.426 4.615 1.165 1.00 68.81 112 ARG A N 1
ATOM 875 C CA . ARG A 1 112 ? 12.304 6.076 1.027 1.00 68.81 112 ARG A CA 1
ATOM 876 C C . ARG A 1 112 ? 13.650 6.764 0.858 1.00 68.81 112 ARG A C 1
ATOM 878 O O . ARG A 1 112 ? 13.775 7.668 0.039 1.00 68.81 112 ARG A O 1
ATOM 885 N N . TRP A 1 113 ? 14.650 6.327 1.617 1.00 65.88 113 TRP A N 1
ATOM 886 C CA . TRP A 1 113 ? 16.011 6.831 1.487 1.00 65.88 113 TRP A CA 1
ATOM 887 C C . TRP A 1 113 ? 16.926 5.728 0.975 1.00 65.88 113 TRP A C 1
ATOM 889 O O . TRP A 1 113 ? 16.930 4.631 1.545 1.00 65.88 113 TRP A O 1
ATOM 899 N N . PRO A 1 114 ? 17.693 5.994 -0.091 1.00 54.69 114 PRO A N 1
ATOM 900 C CA . PRO A 1 114 ? 18.710 5.065 -0.527 1.00 54.69 114 PRO A CA 1
ATOM 901 C C . PRO A 1 114 ? 19.764 4.957 0.576 1.00 54.69 114 PRO A C 1
ATOM 903 O O . PRO A 1 114 ? 20.295 5.957 1.051 1.00 54.69 114 PRO A O 1
ATOM 906 N N . SER A 1 115 ? 20.058 3.729 0.993 1.00 56.75 115 SER A N 1
ATOM 907 C CA . SER A 1 115 ? 21.369 3.453 1.573 1.00 56.75 115 SER A CA 1
ATOM 908 C C . SER A 1 115 ? 22.378 3.384 0.427 1.00 56.75 115 SER A C 1
ATOM 910 O O . SER A 1 115 ? 22.012 3.001 -0.688 1.00 56.75 115 SER A O 1
ATOM 912 N N . ASP A 1 116 ? 23.652 3.654 0.704 1.00 58.06 116 ASP A N 1
ATOM 913 C CA . ASP A 1 116 ? 24.750 3.404 -0.247 1.00 58.06 116 ASP A CA 1
ATOM 914 C C . ASP A 1 116 ? 24.939 1.903 -0.555 1.00 58.06 116 ASP A C 1
ATOM 916 O O . ASP A 1 116 ? 25.842 1.505 -1.288 1.00 58.06 116 ASP A O 1
ATOM 920 N N . SER A 1 117 ? 24.082 1.037 -0.003 1.00 59.88 117 SER A N 1
ATOM 921 C CA . SER A 1 117 ? 24.140 -0.397 -0.231 1.00 59.88 117 SER A CA 1
ATOM 922 C C . SER A 1 117 ? 23.540 -0.788 -1.594 1.00 59.88 117 SER A C 1
ATOM 924 O O . SER A 1 117 ? 22.468 -0.301 -1.971 1.00 59.88 117 SER A O 1
ATOM 926 N N . PRO A 1 118 ? 24.139 -1.772 -2.293 1.00 53.00 118 PRO A N 1
ATOM 927 C CA . PRO A 1 118 ? 23.564 -2.370 -3.502 1.00 53.00 118 PRO A CA 1
ATOM 928 C C . PRO A 1 118 ? 22.164 -2.971 -3.283 1.00 53.00 118 PRO A C 1
ATOM 930 O O . PRO A 1 118 ? 21.394 -3.136 -4.219 1.00 53.00 118 PRO A O 1
ATOM 933 N N . SER A 1 119 ? 21.794 -3.281 -2.033 1.00 57.34 119 SER A N 1
ATOM 934 C CA . SER A 1 119 ? 20.478 -3.827 -1.675 1.00 57.34 119 SER A CA 1
ATOM 935 C C . SER A 1 119 ? 19.326 -2.814 -1.694 1.00 57.34 119 SER A C 1
ATOM 937 O O . SER A 1 119 ? 18.191 -3.192 -1.395 1.00 57.34 119 SER A O 1
ATOM 939 N N . ARG A 1 120 ? 19.577 -1.547 -2.046 1.00 65.25 120 ARG A N 1
ATOM 940 C CA . ARG A 1 120 ? 18.600 -0.451 -1.932 1.00 65.25 120 ARG A CA 1
ATOM 941 C C . ARG A 1 120 ? 17.310 -0.629 -2.751 1.00 65.25 120 ARG A C 1
ATOM 943 O O . ARG A 1 120 ? 16.286 -0.103 -2.319 1.00 65.25 120 ARG A O 1
ATOM 950 N N . PHE A 1 121 ? 17.343 -1.400 -3.844 1.00 65.12 121 PHE A N 1
ATOM 951 C CA . PHE A 1 121 ? 16.182 -1.683 -4.713 1.00 65.12 121 PHE A CA 1
ATOM 952 C C . PHE A 1 121 ? 15.630 -3.102 -4.607 1.00 65.12 121 PHE A C 1
ATOM 954 O O . PHE A 1 121 ? 14.693 -3.451 -5.321 1.00 65.12 121 PHE A O 1
ATOM 961 N N . SER A 1 122 ? 16.202 -3.934 -3.734 1.00 73.75 122 SER A N 1
ATOM 962 C CA . SER A 1 122 ? 15.620 -5.252 -3.491 1.00 73.75 122 SER A CA 1
ATOM 963 C C . SER A 1 122 ? 14.196 -5.084 -2.960 1.00 73.75 122 SER A C 1
ATOM 965 O O . SER A 1 122 ? 13.940 -4.189 -2.152 1.00 73.75 122 SER A O 1
ATOM 967 N N . ASN A 1 123 ? 13.280 -5.946 -3.386 1.00 79.50 123 ASN A N 1
ATOM 968 C CA . ASN A 1 123 ? 11.921 -6.037 -2.860 1.00 79.50 123 ASN A CA 1
ATOM 969 C C . ASN A 1 123 ? 11.733 -7.424 -2.250 1.00 79.50 123 ASN A C 1
ATOM 971 O O . ASN A 1 123 ? 12.433 -8.369 -2.617 1.00 79.50 123 ASN A O 1
ATOM 975 N N . GLU A 1 124 ? 10.824 -7.543 -1.293 1.00 84.19 124 GLU A N 1
ATOM 976 C CA . GLU A 1 124 ? 10.656 -8.778 -0.533 1.00 84.19 124 GLU A CA 1
ATOM 977 C C . GLU A 1 124 ? 9.186 -9.148 -0.388 1.00 84.19 124 GLU A C 1
ATOM 979 O O . GLU A 1 124 ? 8.327 -8.274 -0.251 1.00 84.19 124 GLU A O 1
ATOM 984 N N . VAL A 1 125 ? 8.916 -10.452 -0.391 1.00 85.38 125 VAL A N 1
ATOM 985 C CA . VAL A 1 125 ? 7.591 -11.018 -0.136 1.00 85.38 125 VAL A CA 1
ATOM 986 C C . VAL A 1 125 ? 7.665 -12.045 0.987 1.00 85.38 125 VAL A C 1
ATOM 988 O O . VAL A 1 125 ? 8.549 -12.907 1.010 1.00 85.38 125 VAL A O 1
ATOM 991 N N . TYR A 1 126 ? 6.734 -11.937 1.925 1.00 82.19 126 TYR A N 1
ATOM 992 C CA . TYR A 1 126 ? 6.467 -12.914 2.967 1.00 82.19 126 TYR A CA 1
ATOM 993 C C . TYR A 1 126 ? 5.222 -13.705 2.593 1.00 82.19 126 TYR A C 1
ATOM 995 O O . TYR A 1 126 ? 4.152 -13.124 2.420 1.00 82.19 126 TYR A O 1
ATOM 1003 N N . GLU A 1 127 ? 5.356 -15.023 2.486 1.00 80.88 127 GLU A N 1
ATOM 1004 C CA . GLU A 1 127 ? 4.259 -15.914 2.109 1.00 80.88 127 GLU A CA 1
ATOM 1005 C C . GLU A 1 127 ? 3.775 -16.689 3.339 1.00 80.88 127 GLU A C 1
ATOM 1007 O O . GLU A 1 127 ? 4.549 -17.398 3.990 1.00 80.88 127 GLU A O 1
ATOM 1012 N N . THR A 1 128 ? 2.486 -16.559 3.662 1.00 71.50 128 THR A N 1
ATOM 1013 C CA . THR A 1 128 ? 1.849 -17.367 4.701 1.00 71.50 128 THR A CA 1
ATOM 1014 C C . THR A 1 128 ? 1.351 -18.665 4.072 1.00 71.50 128 THR A C 1
ATOM 1016 O O . THR A 1 128 ? 0.473 -18.673 3.206 1.00 71.50 128 THR A O 1
ATOM 1019 N N . PHE A 1 129 ? 1.914 -19.796 4.490 1.00 59.47 129 PHE A N 1
ATOM 1020 C CA . PHE A 1 129 ? 1.426 -21.097 4.047 1.00 59.47 129 PHE A CA 1
ATOM 1021 C C . PHE A 1 129 ? 0.148 -21.439 4.823 1.00 59.47 129 PHE A C 1
ATOM 1023 O O . PHE A 1 129 ? 0.179 -21.611 6.045 1.00 59.47 129 PHE A O 1
ATOM 1030 N N . LYS A 1 130 ? -0.997 -21.558 4.132 1.00 53.62 130 LYS A N 1
ATOM 1031 C CA . LYS A 1 130 ? -2.190 -22.178 4.730 1.00 53.62 130 LYS A CA 1
ATOM 1032 C C . LYS A 1 130 ? -1.821 -23.615 5.099 1.00 53.62 130 LYS A C 1
ATOM 1034 O O . LYS A 1 130 ? -1.425 -24.388 4.231 1.00 53.62 130 LYS A O 1
ATOM 1039 N N . ARG A 1 131 ? -1.955 -23.969 6.382 1.00 46.38 131 ARG A N 1
ATOM 1040 C CA . ARG A 1 131 ? -1.790 -25.339 6.898 1.00 46.38 131 ARG A CA 1
ATOM 1041 C C . ARG A 1 131 ? -2.907 -26.248 6.369 1.00 46.38 131 ARG A C 1
ATOM 1043 O O . ARG A 1 131 ? -3.786 -26.665 7.117 1.00 46.38 131 ARG A O 1
ATOM 1050 N N . VAL A 1 132 ? -2.894 -26.556 5.079 1.00 41.88 132 VAL A N 1
ATOM 1051 C CA . VAL A 1 132 ? -3.553 -27.755 4.565 1.00 41.88 132 VAL A CA 1
ATOM 1052 C C . VAL A 1 132 ? -2.549 -28.871 4.800 1.00 41.88 132 VAL A C 1
ATOM 1054 O O . VAL A 1 132 ? -1.439 -28.787 4.294 1.00 41.88 132 VAL A O 1
ATOM 1057 N N . LYS A 1 133 ? -2.907 -29.813 5.680 1.00 44.22 133 LYS A N 1
ATOM 1058 C CA . LYS A 1 133 ? -2.145 -31.006 6.089 1.00 44.22 133 LYS A CA 1
ATOM 1059 C C . LYS A 1 133 ? -1.060 -31.430 5.083 1.00 44.22 133 LYS A C 1
ATOM 1061 O O . LYS A 1 133 ? -1.352 -32.249 4.231 1.00 44.22 133 LYS A O 1
ATOM 1066 N N . GLU A 1 134 ? 0.155 -30.901 5.206 1.00 44.16 134 GLU A N 1
ATOM 1067 C CA . GLU A 1 134 ? 1.405 -31.464 4.682 1.00 44.16 134 GLU A CA 1
ATOM 1068 C C . GLU A 1 134 ? 2.569 -30.501 4.955 1.00 44.16 134 GLU A C 1
ATOM 1070 O O . GLU A 1 134 ? 2.387 -29.301 5.157 1.00 44.16 134 GLU A O 1
ATOM 1075 N N . PHE A 1 135 ? 3.763 -31.079 5.043 1.00 45.12 135 PHE A N 1
ATOM 1076 C CA . PHE A 1 135 ? 5.041 -30.522 5.484 1.00 45.12 135 PHE A CA 1
ATOM 1077 C C . PHE A 1 135 ? 5.558 -29.340 4.634 1.00 45.12 135 PHE A C 1
ATOM 1079 O O . PHE A 1 135 ? 6.597 -29.443 3.985 1.00 45.12 135 PHE A O 1
ATOM 1086 N N . LEU A 1 136 ? 4.869 -28.198 4.635 1.00 47.41 136 LEU A N 1
ATOM 1087 C CA . LEU A 1 136 ? 5.400 -26.975 4.033 1.00 47.41 136 LEU A CA 1
ATOM 1088 C C . LEU A 1 136 ? 6.412 -26.299 4.977 1.00 47.41 136 LEU A C 1
ATOM 1090 O O . LEU A 1 136 ? 6.210 -26.299 6.197 1.00 47.41 136 LEU A O 1
ATOM 1094 N N . PRO A 1 137 ? 7.513 -25.736 4.437 1.00 49.03 137 PRO A N 1
ATOM 1095 C CA . PRO A 1 137 ? 8.499 -25.016 5.233 1.00 49.03 137 PRO A CA 1
ATOM 1096 C C . PRO A 1 137 ? 7.848 -23.830 5.965 1.00 49.03 137 PRO A C 1
ATOM 1098 O O . PRO A 1 137 ? 6.820 -23.318 5.517 1.00 49.03 137 PRO A O 1
ATOM 1101 N N . PRO A 1 138 ? 8.423 -23.378 7.094 1.00 57.22 138 PRO A N 1
ATOM 1102 C CA . PRO A 1 138 ? 7.891 -22.240 7.836 1.00 57.22 138 PRO A CA 1
ATOM 1103 C C . PRO A 1 138 ? 7.761 -21.009 6.933 1.00 57.22 138 PRO A C 1
ATOM 1105 O O . PRO A 1 138 ? 8.583 -20.803 6.034 1.00 57.22 138 PRO A O 1
ATOM 1108 N N . SER A 1 139 ? 6.728 -20.196 7.186 1.00 68.69 139 SER A N 1
ATOM 1109 C CA . SER A 1 139 ? 6.526 -18.908 6.521 1.00 68.69 139 SER A CA 1
ATOM 1110 C C . SER A 1 139 ? 7.836 -18.122 6.521 1.00 68.69 139 SER A C 1
ATOM 1112 O O . SER A 1 139 ? 8.452 -17.927 7.573 1.00 68.69 139 SER A O 1
ATOM 1114 N N . ARG A 1 140 ? 8.295 -17.724 5.335 1.00 81.50 140 ARG A N 1
ATOM 1115 C CA . ARG A 1 140 ? 9.618 -17.125 5.142 1.00 81.50 140 ARG A CA 1
ATOM 1116 C C . ARG A 1 140 ? 9.539 -15.939 4.201 1.00 81.50 140 ARG A C 1
ATOM 1118 O O . ARG A 1 140 ? 8.735 -15.925 3.271 1.00 81.50 140 ARG A O 1
ATOM 1125 N N . TRP A 1 141 ? 10.423 -14.979 4.432 1.00 86.19 141 TRP A N 1
ATOM 1126 C CA . TRP A 1 141 ? 10.703 -13.931 3.465 1.00 86.19 141 TRP A CA 1
ATOM 1127 C C . TRP A 1 141 ? 11.489 -14.496 2.286 1.00 86.19 141 TRP A C 1
ATOM 1129 O O . TRP A 1 141 ? 12.354 -15.361 2.450 1.00 86.19 141 TRP A O 1
ATOM 1139 N N . SER A 1 142 ? 11.196 -13.987 1.098 1.00 88.25 142 SER A N 1
ATOM 1140 C CA . SER A 1 142 ? 11.936 -14.267 -0.128 1.00 88.25 142 SER A CA 1
ATOM 1141 C C . SER A 1 142 ? 12.177 -12.976 -0.902 1.00 88.25 142 SER A C 1
ATOM 1143 O O . SER A 1 142 ? 11.389 -12.031 -0.819 1.00 88.25 142 SER A O 1
ATOM 1145 N N . LEU A 1 143 ? 13.300 -12.924 -1.619 1.00 88.31 143 LEU A N 1
ATOM 1146 C CA . LEU A 1 143 ? 13.607 -11.809 -2.505 1.00 88.31 143 LEU A CA 1
ATOM 1147 C C . LEU A 1 143 ? 12.728 -11.907 -3.750 1.00 88.31 143 LEU A C 1
ATOM 1149 O O . LEU A 1 143 ? 12.606 -12.972 -4.354 1.00 88.31 143 LEU A O 1
ATOM 1153 N N . LEU A 1 144 ? 12.136 -10.781 -4.124 1.00 87.94 144 LEU A N 1
ATOM 1154 C CA . LEU A 1 144 ? 11.475 -10.614 -5.407 1.00 87.94 144 LEU A CA 1
ATOM 1155 C C . LEU A 1 144 ? 12.523 -10.328 -6.492 1.00 87.94 144 LEU A C 1
ATOM 1157 O O . LEU A 1 144 ? 13.591 -9.789 -6.174 1.00 87.94 144 LEU A O 1
ATOM 1161 N N . PRO A 1 145 ? 12.217 -10.636 -7.766 1.00 88.25 145 PRO A N 1
ATOM 1162 C CA . PRO A 1 145 ? 13.038 -10.184 -8.882 1.00 88.25 145 PRO A CA 1
ATOM 1163 C C . PRO A 1 145 ? 13.212 -8.663 -8.837 1.00 88.25 145 PRO A C 1
ATOM 1165 O O . PRO A 1 145 ? 12.377 -7.934 -8.284 1.00 88.25 145 PRO A O 1
ATOM 1168 N N . LEU A 1 146 ? 14.301 -8.177 -9.427 1.00 87.19 146 LEU A N 1
ATOM 1169 C CA . LEU A 1 146 ? 14.531 -6.742 -9.561 1.00 87.19 146 LEU A CA 1
ATOM 1170 C C . LEU A 1 146 ? 13.457 -6.126 -10.466 1.00 87.19 146 LEU A C 1
ATOM 1172 O O . LEU A 1 146 ? 13.076 -6.724 -11.471 1.00 87.19 146 LEU A O 1
ATOM 1176 N N . MET A 1 147 ? 12.977 -4.939 -10.087 1.00 88.88 147 MET A N 1
ATOM 1177 C CA . MET A 1 147 ? 12.112 -4.125 -10.947 1.00 88.88 147 MET A CA 1
ATOM 1178 C C . MET A 1 147 ? 12.830 -3.824 -12.266 1.00 88.88 147 MET A C 1
ATOM 1180 O O . MET A 1 147 ? 14.061 -3.754 -12.302 1.00 88.88 147 MET A O 1
ATOM 1184 N N . ILE A 1 148 ? 12.060 -3.627 -13.333 1.00 90.75 148 ILE A N 1
ATOM 1185 C CA . ILE A 1 148 ? 12.580 -3.246 -14.650 1.00 90.75 148 ILE A CA 1
ATOM 1186 C C . ILE A 1 148 ? 13.274 -1.889 -14.543 1.00 90.75 148 ILE A C 1
ATOM 1188 O O . ILE A 1 148 ? 14.377 -1.712 -15.059 1.00 90.75 148 ILE A O 1
ATOM 1192 N N . GLU A 1 149 ? 12.644 -0.940 -13.848 1.00 89.44 149 GLU A N 1
ATOM 1193 C CA . GLU A 1 149 ? 13.215 0.367 -13.563 1.00 89.44 149 GLU A CA 1
ATOM 1194 C C . GLU A 1 149 ? 13.401 0.546 -12.053 1.00 89.44 149 GLU A C 1
ATOM 1196 O O . GLU A 1 149 ? 12.456 0.590 -11.257 1.00 89.44 149 GLU A O 1
ATOM 1201 N N . GLU A 1 150 ? 14.667 0.656 -11.652 1.00 87.88 150 GLU A N 1
ATOM 1202 C CA . GLU A 1 150 ? 15.058 0.869 -10.265 1.00 87.88 150 GLU A CA 1
ATOM 1203 C C . GLU A 1 150 ? 14.500 2.190 -9.729 1.00 87.88 150 GLU A C 1
ATOM 1205 O O . GLU A 1 150 ? 14.757 3.265 -10.276 1.00 87.88 150 GLU A O 1
ATOM 1210 N N . ARG A 1 151 ? 13.768 2.112 -8.613 1.00 88.50 151 ARG A N 1
ATOM 1211 C CA . ARG A 1 151 ? 13.058 3.254 -8.034 1.00 88.50 151 ARG A CA 1
ATOM 1212 C C . ARG A 1 151 ? 13.023 3.231 -6.511 1.00 88.50 151 ARG A C 1
ATOM 1214 O O . ARG A 1 151 ? 13.019 2.181 -5.870 1.00 88.50 151 ARG A O 1
ATOM 1221 N N . THR A 1 152 ? 12.963 4.421 -5.933 1.00 86.00 152 THR A N 1
ATOM 1222 C CA . THR A 1 152 ? 12.702 4.684 -4.509 1.00 86.00 152 THR A CA 1
ATOM 1223 C C . THR A 1 152 ? 11.467 5.565 -4.376 1.00 86.00 152 THR A C 1
ATOM 1225 O O . THR A 1 152 ? 11.005 6.116 -5.374 1.00 86.00 152 THR A O 1
ATOM 1228 N N . ARG A 1 153 ? 10.923 5.724 -3.161 1.00 84.19 153 ARG A N 1
ATOM 1229 C CA . ARG A 1 153 ? 9.811 6.671 -2.911 1.00 84.19 153 ARG A CA 1
ATOM 1230 C C . ARG A 1 153 ? 8.614 6.449 -3.850 1.00 84.19 153 ARG A C 1
ATOM 1232 O O . ARG A 1 153 ? 8.033 7.407 -4.345 1.00 84.19 153 ARG A O 1
ATOM 1239 N N . CYS A 1 154 ? 8.323 5.192 -4.173 1.00 89.25 154 CYS A N 1
ATOM 1240 C CA . CYS A 1 154 ? 7.246 4.793 -5.073 1.00 89.25 154 CYS A CA 1
ATOM 1241 C C . CYS A 1 154 ? 5.913 4.665 -4.310 1.00 89.25 154 CYS A C 1
ATOM 1243 O O . CYS A 1 154 ? 5.913 4.660 -3.081 1.00 89.25 154 CYS A O 1
ATOM 1245 N N . ALA A 1 155 ? 4.792 4.534 -5.021 1.00 91.06 155 ALA A N 1
ATOM 1246 C CA . ALA A 1 155 ? 3.555 3.993 -4.454 1.00 91.06 155 ALA A CA 1
ATOM 1247 C C . ALA A 1 155 ? 3.379 2.539 -4.896 1.00 91.06 155 ALA A C 1
ATOM 1249 O O . ALA A 1 155 ? 3.901 2.142 -5.938 1.00 91.06 155 ALA A O 1
ATOM 1250 N N . ALA A 1 156 ? 2.612 1.759 -4.141 1.00 92.50 156 ALA A N 1
ATOM 1251 C CA . ALA A 1 156 ? 2.216 0.422 -4.549 1.00 92.50 156 ALA A CA 1
ATOM 1252 C C . ALA A 1 156 ? 0.791 0.118 -4.083 1.00 92.50 156 ALA A C 1
ATOM 1254 O O . ALA A 1 156 ? 0.402 0.496 -2.978 1.00 92.50 156 ALA A O 1
ATOM 1255 N N . VAL A 1 157 ? 0.021 -0.567 -4.926 1.00 92.44 157 VAL A N 1
ATOM 1256 C CA . VAL A 1 157 ? -1.356 -0.980 -4.632 1.00 92.44 157 VAL A CA 1
ATOM 1257 C C . VAL A 1 157 ? -1.583 -2.418 -5.070 1.00 92.44 157 VAL A C 1
ATOM 1259 O O . VAL A 1 157 ? -1.086 -2.847 -6.108 1.00 92.44 157 VAL A O 1
ATOM 1262 N N . ASN A 1 158 ? -2.353 -3.165 -4.283 1.00 91.88 158 ASN A N 1
ATOM 1263 C CA . ASN A 1 158 ? -2.841 -4.476 -4.691 1.00 91.88 158 ASN A CA 1
ATOM 1264 C C . ASN A 1 158 ? -4.059 -4.293 -5.606 1.00 91.88 158 ASN A C 1
ATOM 1266 O O . ASN A 1 158 ? -5.051 -3.688 -5.194 1.00 91.88 158 ASN A O 1
ATOM 1270 N N . ILE A 1 159 ? -3.977 -4.819 -6.825 1.00 91.38 159 ILE A N 1
ATOM 1271 C CA . ILE A 1 159 ? -5.097 -4.946 -7.751 1.00 91.38 159 ILE A CA 1
ATOM 1272 C C . ILE A 1 159 ? -5.571 -6.404 -7.671 1.00 91.38 159 ILE A C 1
ATOM 1274 O O . ILE A 1 159 ? -4.838 -7.295 -8.118 1.00 91.38 159 ILE A O 1
ATOM 1278 N N . PRO A 1 160 ? -6.773 -6.664 -7.117 1.00 87.81 160 PRO A N 1
ATOM 1279 C CA . PRO A 1 160 ? -7.331 -8.010 -7.013 1.00 87.81 160 PRO A CA 1
ATOM 1280 C C . PRO A 1 160 ? -7.259 -8.745 -8.348 1.00 87.81 160 PRO A C 1
ATOM 1282 O O . PRO A 1 160 ? -7.546 -8.148 -9.377 1.00 87.81 160 PRO A O 1
ATOM 1285 N N . ASP A 1 161 ? -6.850 -10.012 -8.324 1.00 86.00 161 ASP A N 1
ATOM 1286 C CA . ASP A 1 161 ? -6.683 -10.898 -9.489 1.00 86.00 161 ASP A CA 1
ATOM 1287 C C . ASP A 1 161 ? -5.548 -10.551 -10.475 1.00 86.00 161 ASP A C 1
ATOM 1289 O O . ASP A 1 161 ? -5.153 -11.413 -11.260 1.00 86.00 161 ASP A O 1
ATOM 1293 N N . TYR A 1 162 ? -4.955 -9.352 -10.412 1.00 88.69 162 TYR A N 1
ATOM 1294 C CA . TYR A 1 162 ? -3.864 -8.941 -11.314 1.00 88.69 162 TYR A CA 1
ATOM 1295 C C . TYR A 1 162 ? -2.480 -8.996 -10.652 1.00 88.69 162 TYR A C 1
ATOM 1297 O O . TYR A 1 162 ? -1.524 -9.502 -11.253 1.00 88.69 162 TYR A O 1
ATOM 1305 N N . GLY A 1 163 ? -2.356 -8.484 -9.423 1.00 91.69 163 GLY A N 1
ATOM 1306 C CA . GLY A 1 163 ? -1.088 -8.414 -8.692 1.00 91.69 163 GLY A CA 1
ATOM 1307 C C . GLY A 1 163 ? -0.821 -7.048 -8.062 1.00 91.69 163 GLY A C 1
ATOM 1308 O O . GLY A 1 163 ? -1.745 -6.286 -7.779 1.00 91.69 163 GLY A O 1
ATOM 1309 N N . ILE A 1 164 ? 0.453 -6.731 -7.820 1.00 94.19 164 ILE A N 1
ATOM 1310 C CA . ILE A 1 164 ? 0.848 -5.474 -7.171 1.00 94.19 164 ILE A CA 1
ATOM 1311 C C . ILE A 1 164 ? 1.315 -4.474 -8.224 1.00 94.19 164 ILE A C 1
ATOM 1313 O O . ILE A 1 164 ? 2.330 -4.693 -8.881 1.00 94.19 164 ILE A O 1
ATOM 1317 N N . LEU A 1 165 ? 0.595 -3.364 -8.372 1.00 95.00 165 LEU A N 1
ATOM 1318 C CA . LEU A 1 165 ? 0.992 -2.271 -9.255 1.00 95.00 165 LEU A CA 1
ATOM 1319 C C . LEU A 1 165 ? 1.874 -1.286 -8.488 1.00 95.00 165 LEU A C 1
ATOM 1321 O O . LEU A 1 165 ? 1.429 -0.690 -7.506 1.00 95.00 165 LEU A O 1
ATOM 1325 N N . VAL A 1 166 ? 3.102 -1.092 -8.961 1.00 94.81 166 VAL A N 1
ATOM 1326 C CA . VAL A 1 166 ? 4.057 -0.098 -8.463 1.00 94.81 166 VAL A CA 1
ATOM 1327 C C . VAL A 1 166 ? 4.039 1.123 -9.373 1.00 94.81 166 VAL A C 1
ATOM 1329 O O . VAL A 1 166 ? 4.056 1.003 -10.597 1.00 94.81 166 VAL A O 1
ATOM 1332 N N . ILE A 1 167 ? 3.978 2.310 -8.774 1.00 93.31 167 ILE A N 1
ATOM 1333 C CA . ILE A 1 167 ? 3.630 3.551 -9.466 1.00 93.31 167 ILE A CA 1
ATOM 1334 C C . ILE A 1 167 ? 4.649 4.639 -9.129 1.00 93.31 167 ILE A C 1
ATOM 1336 O O . ILE A 1 167 ? 4.850 4.985 -7.960 1.00 93.31 167 ILE A O 1
ATOM 1340 N N . GLY A 1 168 ? 5.268 5.200 -10.170 1.00 91.88 168 GLY A N 1
ATOM 1341 C CA . GLY A 1 168 ? 6.125 6.378 -10.084 1.00 91.88 168 GLY A CA 1
ATOM 1342 C C . GLY A 1 168 ? 7.324 6.215 -9.151 1.00 91.88 168 GLY A C 1
ATOM 1343 O O . GLY A 1 168 ? 7.970 5.167 -9.127 1.00 91.88 168 GLY A O 1
ATOM 1344 N N . GLY A 1 169 ? 7.630 7.268 -8.396 1.00 89.12 169 GLY A N 1
ATOM 1345 C CA . GLY A 1 169 ? 8.786 7.335 -7.507 1.00 89.12 169 GLY A CA 1
ATOM 1346 C C . GLY A 1 169 ? 9.974 8.058 -8.129 1.00 89.12 169 GLY A C 1
ATOM 1347 O O . GLY A 1 169 ? 9.813 8.852 -9.051 1.00 89.12 169 GLY A O 1
ATOM 1348 N N . ILE A 1 170 ? 11.162 7.823 -7.581 1.00 86.31 170 ILE A N 1
ATOM 1349 C CA . ILE A 1 170 ? 12.414 8.463 -7.990 1.00 86.31 170 ILE A CA 1
ATOM 1350 C C . ILE A 1 170 ? 13.381 7.396 -8.487 1.00 86.31 170 ILE A C 1
ATOM 1352 O O . ILE A 1 170 ? 13.725 6.480 -7.732 1.00 86.31 170 ILE A O 1
ATOM 1356 N N . GLY A 1 171 ? 13.814 7.536 -9.739 1.00 86.94 171 GLY A N 1
ATOM 1357 C CA . GLY A 1 171 ? 14.758 6.633 -10.388 1.00 86.94 171 GLY A CA 1
ATOM 1358 C C . GLY A 1 171 ? 16.189 6.769 -9.862 1.00 86.94 171 GLY A C 1
ATOM 1359 O O . GLY A 1 171 ? 16.504 7.670 -9.080 1.00 86.94 171 GLY A O 1
ATOM 1360 N N . TRP A 1 172 ? 17.091 5.897 -10.327 1.00 81.88 172 TRP A N 1
ATOM 1361 C CA . TRP A 1 172 ? 18.516 5.923 -9.951 1.00 81.88 172 TRP A CA 1
ATOM 1362 C C . TRP A 1 172 ? 19.170 7.304 -10.128 1.00 81.88 172 TRP A C 1
ATOM 1364 O O . TRP A 1 172 ? 19.975 7.729 -9.301 1.00 81.88 172 TRP A O 1
ATOM 1374 N N . ASN A 1 173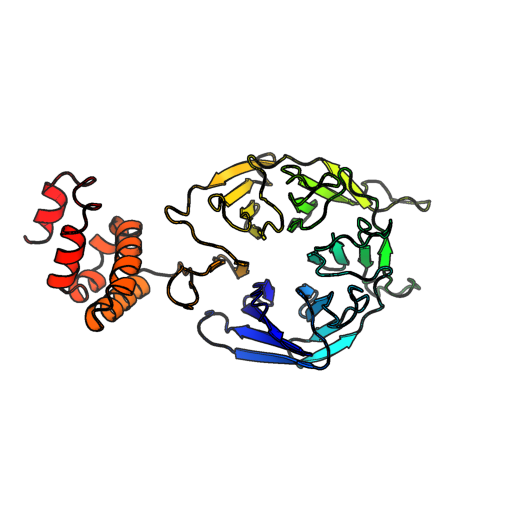 ? 18.815 8.010 -11.201 1.00 83.38 173 ASN A N 1
ATOM 1375 C CA . ASN A 1 173 ? 19.344 9.330 -11.548 1.00 83.38 173 ASN A CA 1
ATOM 1376 C C . ASN A 1 173 ? 18.744 10.481 -10.712 1.00 83.38 173 ASN A C 1
ATOM 1378 O O . ASN A 1 173 ? 19.004 11.645 -11.011 1.00 83.38 173 ASN A O 1
ATOM 1382 N N . GLY A 1 174 ? 17.907 10.180 -9.715 1.00 82.50 174 GLY A N 1
ATOM 1383 C CA . GLY A 1 174 ? 17.217 11.181 -8.905 1.00 82.50 174 GLY A CA 1
ATOM 1384 C C . GLY A 1 174 ? 16.022 11.841 -9.600 1.00 82.50 174 GLY A C 1
ATOM 1385 O O . GLY A 1 174 ? 15.408 12.733 -9.017 1.00 82.50 174 GLY A O 1
ATOM 1386 N N . SER A 1 175 ? 15.669 11.418 -10.818 1.00 86.44 175 SER A N 1
ATOM 1387 C CA . SER A 1 175 ? 14.544 11.987 -11.564 1.00 86.44 175 SER A CA 1
ATOM 1388 C C . SER A 1 175 ? 13.220 11.314 -11.187 1.00 86.44 175 SER A C 1
ATOM 1390 O O . SER A 1 175 ? 13.187 10.094 -10.992 1.00 86.44 175 SER A O 1
ATOM 1392 N N . PRO A 1 176 ? 12.118 12.079 -11.100 1.00 87.88 176 PRO A N 1
ATOM 1393 C CA . PRO A 1 176 ? 10.780 11.522 -10.956 1.00 87.88 176 PRO A CA 1
ATOM 1394 C C . PRO A 1 176 ? 10.405 10.595 -12.119 1.00 87.88 176 PRO A C 1
ATOM 1396 O O . PRO A 1 176 ? 10.690 10.889 -13.280 1.00 87.88 176 PRO A O 1
ATOM 1399 N N . LEU A 1 177 ? 9.736 9.488 -11.805 1.00 90.31 177 LEU A N 1
ATOM 1400 C CA . LEU A 1 177 ? 9.290 8.498 -12.780 1.00 90.31 177 LEU A CA 1
ATOM 1401 C C . LEU A 1 177 ? 7.790 8.619 -13.043 1.00 90.31 177 LEU A C 1
ATOM 1403 O O . LEU A 1 177 ? 6.985 8.725 -12.116 1.00 90.31 177 LEU A O 1
ATOM 1407 N N . ARG A 1 178 ? 7.410 8.520 -14.320 1.00 92.06 178 ARG A N 1
ATOM 1408 C CA . ARG A 1 178 ? 6.014 8.316 -14.750 1.00 92.06 178 ARG A CA 1
ATOM 1409 C C . ARG A 1 178 ? 5.653 6.842 -14.938 1.00 92.06 178 ARG A C 1
ATOM 1411 O O . ARG A 1 178 ? 4.487 6.505 -15.112 1.00 92.06 178 ARG A O 1
ATOM 1418 N N . SER A 1 179 ? 6.655 5.970 -14.995 1.00 93.31 179 SER A N 1
ATOM 1419 C CA . SER A 1 179 ? 6.480 4.553 -15.301 1.00 93.31 179 SER A CA 1
ATOM 1420 C C . SER A 1 179 ? 5.722 3.834 -14.192 1.00 93.31 179 SER A C 1
ATOM 1422 O O . SER A 1 179 ? 5.815 4.186 -13.008 1.00 93.31 179 SER A O 1
ATOM 1424 N N . THR A 1 180 ? 4.989 2.803 -14.594 1.00 94.50 180 THR A N 1
ATOM 1425 C CA . THR A 1 180 ? 4.328 1.876 -13.684 1.00 94.50 180 THR A CA 1
ATOM 1426 C C . THR A 1 180 ? 4.716 0.450 -14.055 1.00 94.50 180 THR A C 1
ATOM 1428 O O . THR A 1 180 ? 4.991 0.149 -15.220 1.00 94.50 180 THR A O 1
ATOM 1431 N N . GLU A 1 181 ? 4.804 -0.414 -13.053 1.00 95.12 181 GLU A N 1
ATOM 1432 C CA . GLU A 1 181 ? 5.219 -1.806 -13.217 1.00 95.12 181 GLU A CA 1
ATOM 1433 C C . GLU A 1 181 ? 4.287 -2.714 -12.422 1.00 95.12 181 GLU A C 1
ATOM 1435 O O . GLU A 1 181 ? 3.989 -2.445 -11.257 1.00 95.12 181 GLU A O 1
ATOM 1440 N N . LEU A 1 182 ? 3.825 -3.793 -13.049 1.00 94.31 182 LEU A N 1
ATOM 1441 C CA . LEU A 1 182 ? 2.955 -4.783 -12.427 1.00 94.31 182 LEU A CA 1
ATOM 1442 C C . LEU A 1 182 ? 3.780 -6.000 -12.002 1.00 94.31 182 LEU A C 1
ATOM 1444 O O . LEU A 1 182 ? 4.348 -6.698 -12.843 1.00 94.31 182 LEU A O 1
ATOM 1448 N N . LEU A 1 183 ? 3.805 -6.276 -10.700 1.00 93.94 183 LEU A N 1
ATOM 1449 C CA . LEU A 1 183 ? 4.301 -7.529 -10.146 1.00 93.94 183 LEU A CA 1
ATOM 1450 C C . LEU A 1 183 ? 3.196 -8.576 -10.211 1.00 93.94 183 LEU A C 1
ATOM 1452 O O . LEU A 1 183 ? 2.179 -8.454 -9.524 1.00 93.94 183 LEU A O 1
ATOM 1456 N N . THR A 1 184 ? 3.415 -9.628 -10.989 1.00 92.00 184 THR A N 1
ATOM 1457 C CA . THR A 1 184 ? 2.463 -10.732 -11.122 1.00 92.00 184 THR A CA 1
ATOM 1458 C C . THR A 1 184 ? 3.165 -12.082 -11.036 1.00 92.00 184 THR A C 1
ATOM 1460 O O . THR A 1 184 ? 4.391 -12.181 -11.156 1.00 92.00 184 THR A O 1
ATOM 1463 N N . ARG A 1 185 ? 2.393 -13.143 -10.797 1.00 87.81 185 ARG A N 1
ATOM 1464 C CA . ARG A 1 185 ? 2.919 -14.510 -10.817 1.00 87.81 185 ARG A CA 1
ATOM 1465 C C . ARG A 1 185 ? 3.115 -14.967 -12.259 1.00 87.81 185 ARG A C 1
ATOM 1467 O O . ARG A 1 185 ? 2.314 -14.645 -13.137 1.00 87.81 185 ARG A O 1
ATOM 1474 N N . ARG A 1 186 ? 4.161 -15.753 -12.517 1.00 82.62 186 ARG A N 1
ATOM 1475 C CA . ARG A 1 186 ? 4.336 -16.381 -13.833 1.00 82.62 186 ARG A CA 1
ATOM 1476 C C . ARG A 1 186 ? 3.236 -17.421 -14.065 1.00 82.62 186 ARG A C 1
ATOM 1478 O O . ARG A 1 186 ? 3.053 -18.343 -13.273 1.00 82.62 186 ARG A O 1
ATOM 1485 N N . SER A 1 187 ? 2.515 -17.282 -15.173 1.00 62.94 187 SER A N 1
ATOM 1486 C CA . SER A 1 187 ? 1.578 -18.293 -15.669 1.00 62.94 187 SER A CA 1
ATOM 1487 C C . SER A 1 187 ? 2.378 -19.482 -16.216 1.00 62.94 187 SER A C 1
ATOM 1489 O O . SER A 1 187 ? 2.893 -19.394 -17.329 1.00 62.94 187 SER A O 1
ATOM 1491 N N . GLY A 1 188 ? 2.514 -20.578 -15.456 1.00 57.56 188 GLY A N 1
ATOM 1492 C CA . GLY A 1 188 ? 3.142 -21.800 -15.988 1.00 57.56 188 GLY A CA 1
ATOM 1493 C C . GLY A 1 188 ? 3.614 -22.883 -15.010 1.00 57.56 188 GLY A C 1
ATOM 1494 O O . GLY A 1 188 ? 3.960 -23.964 -15.471 1.00 57.56 188 GLY A O 1
ATOM 1495 N N . GLU A 1 189 ? 3.624 -22.677 -13.691 1.00 51.31 189 GLU A N 1
ATOM 1496 C CA . GLU A 1 189 ? 4.138 -23.700 -12.759 1.00 51.31 189 GLU A CA 1
ATOM 1497 C C . GLU A 1 189 ? 3.076 -24.745 -12.371 1.00 51.31 189 GLU A C 1
ATOM 1499 O O . GLU A 1 189 ? 2.614 -24.814 -11.233 1.00 51.31 189 GLU A O 1
ATOM 1504 N N . VAL A 1 190 ? 2.718 -25.609 -13.325 1.00 44.44 190 VAL A N 1
ATOM 1505 C CA . VAL A 1 190 ? 2.189 -26.948 -13.024 1.00 44.44 190 VAL A CA 1
ATOM 1506 C C . VAL A 1 190 ? 3.330 -27.942 -13.237 1.00 44.44 190 VAL A C 1
ATOM 1508 O O . VAL A 1 190 ? 3.421 -28.602 -14.265 1.00 44.44 190 VAL A O 1
ATOM 1511 N N . GLY A 1 191 ? 4.227 -28.018 -12.255 1.00 45.88 191 GLY A N 1
ATOM 1512 C CA . GLY A 1 191 ? 5.241 -29.069 -12.166 1.00 45.88 191 GLY A CA 1
ATOM 1513 C C . GLY A 1 191 ? 6.652 -28.664 -12.600 1.00 45.88 191 GLY A C 1
ATOM 1514 O O . GLY A 1 191 ? 6.954 -28.572 -13.781 1.00 45.88 191 GLY A O 1
ATOM 1515 N N . GLY A 1 192 ? 7.545 -28.562 -11.613 1.00 41.56 192 GLY A N 1
ATOM 1516 C CA . GLY A 1 192 ? 8.978 -28.794 -11.799 1.00 41.56 192 GLY A CA 1
ATOM 1517 C C . GLY A 1 192 ? 9.852 -27.558 -12.016 1.00 41.56 192 GLY A C 1
ATOM 1518 O O . GLY A 1 192 ? 9.954 -27.043 -13.119 1.00 41.56 192 GLY A O 1
ATOM 1519 N N . GLY A 1 193 ? 10.613 -27.205 -10.974 1.00 39.19 193 GLY A N 1
ATOM 1520 C CA . GLY A 1 193 ? 11.936 -26.597 -11.136 1.00 39.19 193 GLY A CA 1
ATOM 1521 C C . GLY A 1 193 ? 12.044 -25.099 -10.868 1.00 39.19 193 GLY A C 1
ATOM 1522 O O . GLY A 1 193 ? 12.213 -24.339 -11.806 1.00 39.19 193 GLY A O 1
ATOM 1523 N N . GLY A 1 194 ? 12.057 -24.714 -9.584 1.00 42.88 194 GLY A N 1
ATOM 1524 C CA . GLY A 1 194 ? 12.875 -23.622 -9.021 1.00 42.88 194 GLY A CA 1
ATOM 1525 C C . GLY A 1 194 ? 13.047 -22.323 -9.822 1.00 42.88 194 GLY A C 1
ATOM 1526 O O . GLY A 1 194 ? 14.133 -21.748 -9.773 1.00 42.88 194 GLY A O 1
ATOM 1527 N N . GLY A 1 195 ? 12.028 -21.879 -10.559 1.00 48.09 195 GLY A N 1
ATOM 1528 C CA . GLY A 1 195 ? 12.026 -20.607 -11.270 1.00 48.09 195 GLY A CA 1
ATOM 1529 C C . GLY A 1 195 ? 11.639 -19.452 -10.349 1.00 48.09 195 GLY A C 1
ATOM 1530 O O . GLY A 1 195 ? 11.066 -19.643 -9.275 1.00 48.09 195 GLY A O 1
ATOM 1531 N N . GLU A 1 196 ? 11.947 -18.221 -10.759 1.00 62.47 196 GLU A N 1
ATOM 1532 C CA . GLU A 1 196 ? 11.398 -17.038 -10.096 1.00 62.47 196 GLU A CA 1
ATOM 1533 C C . GLU A 1 196 ? 9.869 -17.021 -10.282 1.00 62.47 196 GLU A C 1
ATOM 1535 O O . GLU A 1 196 ? 9.362 -16.727 -11.365 1.00 62.47 196 GLU A O 1
ATOM 1540 N N . LYS A 1 197 ? 9.134 -17.338 -9.206 1.00 82.44 197 LYS A N 1
ATOM 1541 C CA . LYS A 1 197 ? 7.657 -17.349 -9.124 1.00 82.44 197 LYS A CA 1
ATOM 1542 C C . LYS A 1 197 ? 7.012 -16.038 -9.592 1.00 82.44 197 LYS A C 1
ATOM 1544 O O . LYS A 1 197 ? 5.872 -16.013 -10.060 1.00 82.44 197 LYS A O 1
ATOM 1549 N N . TRP A 1 198 ? 7.746 -14.944 -9.438 1.00 88.81 198 TRP A N 1
ATOM 1550 C CA . TRP A 1 198 ? 7.299 -13.583 -9.673 1.00 88.81 198 TRP A CA 1
ATOM 1551 C C . TRP A 1 198 ? 7.958 -13.001 -10.922 1.00 88.81 198 TRP A C 1
ATOM 1553 O O . TRP A 1 198 ? 9.081 -13.355 -11.274 1.00 88.81 198 TRP A O 1
ATOM 1563 N N . GLN A 1 199 ? 7.260 -12.091 -11.591 1.00 92.25 199 GLN A N 1
ATOM 1564 C CA . GLN A 1 199 ? 7.802 -11.307 -12.695 1.00 92.25 199 GLN A CA 1
ATOM 1565 C C . GLN A 1 199 ? 7.271 -9.876 -12.650 1.00 92.25 199 GLN A C 1
ATOM 1567 O O . GLN A 1 199 ? 6.122 -9.646 -12.266 1.00 92.25 199 GLN A O 1
ATOM 1572 N N . TRP A 1 200 ? 8.108 -8.936 -13.077 1.00 93.19 200 TRP A N 1
ATOM 1573 C CA . TRP A 1 200 ? 7.711 -7.557 -13.331 1.00 93.19 200 TRP A CA 1
ATOM 1574 C C . TRP A 1 200 ? 7.341 -7.399 -14.799 1.00 93.19 200 TRP A C 1
ATOM 1576 O O . TRP A 1 200 ? 8.083 -7.836 -15.679 1.00 93.19 200 TRP A O 1
ATOM 1586 N N . LEU A 1 201 ? 6.197 -6.776 -15.057 1.00 93.31 201 LEU A N 1
ATOM 1587 C CA . LEU A 1 201 ? 5.750 -6.410 -16.393 1.00 93.31 201 LEU A CA 1
ATOM 1588 C C . LEU A 1 201 ? 5.645 -4.886 -16.485 1.00 93.31 201 LEU A C 1
ATOM 1590 O O . LEU A 1 201 ? 5.121 -4.264 -15.554 1.00 93.31 201 LEU A O 1
ATOM 1594 N N . PRO A 1 202 ? 6.099 -4.268 -17.589 1.00 94.12 202 PRO A N 1
ATOM 1595 C CA . PRO A 1 202 ? 5.835 -2.858 -17.812 1.00 94.12 202 PRO A CA 1
ATOM 1596 C C . PRO A 1 202 ? 4.321 -2.653 -17.912 1.00 94.12 202 PRO A C 1
ATOM 1598 O O . PRO A 1 202 ? 3.615 -3.456 -18.527 1.00 94.12 202 PRO A O 1
ATOM 1601 N N . TYR A 1 203 ? 3.825 -1.583 -17.305 1.00 92.50 203 TYR A N 1
ATOM 1602 C CA . TYR A 1 203 ? 2.413 -1.226 -17.332 1.00 92.50 203 TYR A CA 1
ATOM 1603 C C . TYR A 1 203 ? 2.244 0.213 -17.833 1.00 92.50 203 TYR A C 1
ATOM 1605 O O . TYR A 1 203 ? 3.225 0.951 -17.981 1.00 92.50 203 TYR A O 1
ATOM 1613 N N . THR A 1 204 ? 1.016 0.612 -18.178 1.00 91.69 204 THR A N 1
ATOM 1614 C CA . THR A 1 204 ? 0.770 1.921 -18.799 1.00 91.69 204 THR A CA 1
ATOM 1615 C C . THR A 1 204 ? 1.334 3.046 -17.921 1.00 91.69 204 THR A C 1
ATOM 1617 O O . THR A 1 204 ? 0.988 3.122 -16.737 1.00 91.69 204 THR A O 1
ATOM 1620 N N . PRO A 1 205 ? 2.204 3.925 -18.446 1.00 92.25 205 PRO A N 1
ATOM 1621 C CA . PRO A 1 205 ? 2.782 5.012 -17.663 1.00 92.25 205 PRO A CA 1
ATOM 1622 C C . PRO A 1 205 ? 1.741 6.096 -17.357 1.00 92.25 205 PRO A C 1
ATOM 1624 O O . PRO A 1 205 ? 0.838 6.334 -18.157 1.00 92.25 205 PRO A O 1
ATOM 1627 N N . MET A 1 206 ? 1.907 6.780 -16.224 1.00 91.50 206 MET A N 1
ATOM 1628 C CA . MET A 1 206 ? 1.123 7.964 -15.855 1.00 91.50 206 MET A CA 1
ATOM 1629 C C . MET A 1 206 ? 1.319 9.100 -16.869 1.00 91.50 206 MET A C 1
ATOM 1631 O O . MET A 1 206 ? 2.343 9.165 -17.562 1.00 91.50 206 MET A O 1
ATOM 1635 N N . ASN A 1 207 ? 0.367 10.037 -16.927 1.00 88.56 207 ASN A N 1
ATOM 1636 C CA . ASN A 1 207 ? 0.470 11.199 -17.813 1.00 88.56 207 ASN A CA 1
ATOM 1637 C C . ASN A 1 207 ? 1.528 12.195 -17.331 1.00 88.56 207 ASN A C 1
ATOM 1639 O O . ASN A 1 207 ? 2.125 12.905 -18.148 1.00 88.56 207 ASN A O 1
ATOM 1643 N N . LYS A 1 208 ? 1.745 12.270 -16.013 1.00 83.00 208 LYS A N 1
ATOM 1644 C CA . LYS A 1 208 ? 2.723 13.156 -15.383 1.00 83.00 208 LYS A CA 1
ATOM 1645 C C . LYS A 1 208 ? 3.597 12.399 -14.398 1.00 83.00 208 LYS A C 1
ATOM 1647 O O . LYS A 1 208 ? 3.169 11.443 -13.754 1.00 83.00 208 LYS A O 1
ATOM 1652 N N . GLU A 1 209 ? 4.837 12.848 -14.263 1.00 80.56 209 GLU A N 1
ATOM 1653 C CA . GLU A 1 209 ? 5.640 12.485 -13.112 1.00 80.56 209 GLU A CA 1
ATOM 1654 C C . GLU A 1 209 ? 5.077 13.109 -11.824 1.00 80.56 209 GLU A C 1
ATOM 1656 O O . GLU A 1 209 ? 4.686 14.274 -11.779 1.00 80.56 209 GLU A O 1
ATOM 1661 N N . HIS A 1 210 ? 5.064 12.317 -10.755 1.00 76.81 210 HIS A N 1
ATOM 1662 C CA . HIS A 1 210 ? 4.708 12.759 -9.408 1.00 76.81 210 HIS A CA 1
ATOM 1663 C C . HIS A 1 210 ? 5.998 12.735 -8.590 1.00 76.81 210 HIS A C 1
ATOM 1665 O O . HIS A 1 210 ? 6.559 11.653 -8.436 1.00 76.81 210 HIS A O 1
ATOM 1671 N N . CYS A 1 211 ? 6.491 13.901 -8.142 1.00 69.75 211 CYS A N 1
ATOM 1672 C CA . CYS A 1 211 ? 7.842 14.206 -7.611 1.00 69.75 211 CYS A CA 1
ATOM 1673 C C . CYS A 1 211 ? 8.339 13.404 -6.373 1.00 69.75 211 CYS A C 1
ATOM 1675 O O . CYS A 1 211 ? 8.898 13.965 -5.426 1.00 69.75 211 CYS A O 1
ATOM 1677 N N . GLY A 1 212 ? 8.207 12.078 -6.392 1.00 71.62 212 GLY A N 1
ATOM 1678 C CA . GLY A 1 212 ? 8.481 11.165 -5.287 1.00 71.62 212 GLY A CA 1
ATOM 1679 C C . GLY A 1 212 ? 7.346 11.108 -4.263 1.00 71.62 212 GLY A C 1
ATOM 1680 O O . GLY A 1 212 ? 6.619 12.072 -4.062 1.00 71.62 212 GLY A O 1
ATOM 1681 N N . ASP A 1 213 ? 7.223 9.960 -3.600 1.00 78.81 213 ASP A N 1
ATOM 1682 C CA . ASP A 1 213 ? 6.181 9.609 -2.626 1.00 78.81 213 ASP A CA 1
ATOM 1683 C C . ASP A 1 213 ? 4.731 9.810 -3.123 1.00 78.81 213 ASP A C 1
ATOM 1685 O O . ASP A 1 213 ? 3.926 10.382 -2.384 1.00 78.81 213 ASP A O 1
ATOM 1689 N N . PRO A 1 214 ? 4.349 9.367 -4.343 1.00 85.94 214 PRO A N 1
ATOM 1690 C CA . PRO A 1 214 ? 2.943 9.402 -4.719 1.00 85.94 214 PRO A CA 1
ATOM 1691 C C . PRO A 1 214 ? 2.101 8.597 -3.720 1.00 85.94 214 PRO A C 1
ATOM 1693 O O . PRO A 1 214 ? 2.561 7.626 -3.116 1.00 85.94 214 PRO A O 1
ATOM 1696 N N . LEU A 1 215 ? 0.848 9.000 -3.549 1.00 85.44 215 LEU A N 1
ATOM 1697 C CA . LEU A 1 215 ? -0.146 8.250 -2.791 1.00 85.44 215 LEU A CA 1
ATOM 1698 C C . LEU A 1 215 ? -1.046 7.543 -3.788 1.00 85.44 215 LEU A C 1
ATOM 1700 O O . LEU A 1 215 ? -1.480 8.166 -4.755 1.00 85.44 215 LEU A O 1
ATOM 1704 N N . ALA A 1 216 ? -1.330 6.264 -3.560 1.00 89.12 216 ALA A N 1
ATOM 1705 C CA . ALA A 1 216 ? -2.182 5.495 -4.450 1.00 89.12 216 ALA A CA 1
ATOM 1706 C C . ALA A 1 216 ? -3.152 4.597 -3.686 1.00 89.12 216 ALA A C 1
ATOM 1708 O O . ALA A 1 216 ? -2.840 4.100 -2.604 1.00 89.12 216 ALA A O 1
ATOM 1709 N N . VAL A 1 217 ? -4.325 4.372 -4.275 1.00 87.94 217 VAL A N 1
ATOM 1710 C CA . VAL A 1 217 ? -5.332 3.456 -3.738 1.00 87.94 217 VAL A CA 1
ATOM 1711 C C . VAL A 1 217 ? -6.122 2.791 -4.860 1.00 87.94 217 VAL A C 1
ATOM 1713 O O . VAL A 1 217 ? -6.431 3.417 -5.874 1.00 87.94 217 VAL A O 1
ATOM 1716 N N . TYR A 1 218 ? -6.452 1.515 -4.671 1.00 89.06 218 TYR A N 1
ATOM 1717 C CA . TYR A 1 218 ? -7.369 0.785 -5.541 1.00 89.06 218 TYR A CA 1
ATOM 1718 C C . TYR A 1 218 ? -8.806 0.901 -5.020 1.00 89.06 218 TYR A C 1
ATOM 1720 O O . TYR A 1 218 ? -9.075 0.667 -3.839 1.00 89.06 218 TYR A O 1
ATOM 1728 N N . TYR A 1 219 ? -9.735 1.261 -5.900 1.00 84.94 219 TYR A N 1
ATOM 1729 C CA . TYR A 1 219 ? -11.140 1.462 -5.578 1.00 84.94 219 TYR A CA 1
ATOM 1730 C C . TYR A 1 219 ? -12.029 1.185 -6.792 1.00 84.94 219 TYR A C 1
ATOM 1732 O O . TYR A 1 219 ? -11.844 1.793 -7.842 1.00 84.94 219 TYR A O 1
ATOM 1740 N N . GLN A 1 220 ? -12.999 0.275 -6.647 1.00 84.00 220 GLN A N 1
ATOM 1741 C CA . GLN A 1 220 ? -14.009 -0.041 -7.672 1.00 84.00 220 GLN A CA 1
ATOM 1742 C C . GLN A 1 220 ? -13.436 -0.245 -9.092 1.00 84.00 220 GLN A C 1
ATOM 1744 O O . GLN A 1 220 ? -13.901 0.359 -10.055 1.00 84.00 220 GLN A O 1
ATOM 1749 N N . GLY A 1 221 ? -12.400 -1.081 -9.233 1.00 86.56 221 GLY A N 1
ATOM 1750 C CA . GLY A 1 221 ? -11.794 -1.373 -10.543 1.00 86.56 221 GLY A CA 1
ATOM 1751 C C . GLY A 1 221 ? -10.831 -0.301 -11.056 1.00 86.56 221 GLY A C 1
ATOM 1752 O O . GLY A 1 221 ? -10.343 -0.402 -12.181 1.00 86.56 221 GLY A O 1
ATOM 1753 N N . ARG A 1 222 ? -10.547 0.728 -10.255 1.00 89.94 222 ARG A N 1
ATOM 1754 C CA . ARG A 1 222 ? -9.699 1.858 -10.637 1.00 89.94 222 ARG A CA 1
ATOM 1755 C C . ARG A 1 222 ? -8.577 2.061 -9.640 1.00 89.94 222 ARG A C 1
ATOM 1757 O O . ARG A 1 222 ? -8.749 1.841 -8.444 1.00 89.94 222 ARG A O 1
ATOM 1764 N N . VAL A 1 223 ? -7.433 2.515 -10.129 1.00 91.38 223 VAL A N 1
ATOM 1765 C CA . VAL A 1 223 ? -6.335 2.981 -9.283 1.00 91.38 223 VAL A CA 1
ATOM 1766 C C . VAL A 1 223 ? -6.301 4.494 -9.347 1.00 91.38 223 VAL A C 1
ATOM 1768 O O . VAL A 1 223 ? -6.163 5.065 -10.422 1.00 91.38 223 VAL A O 1
ATOM 1771 N N . TYR A 1 224 ? -6.409 5.137 -8.194 1.00 88.75 224 TYR A N 1
ATOM 1772 C CA . TYR A 1 224 ? -6.241 6.575 -8.063 1.00 88.75 224 TYR A CA 1
ATOM 1773 C C . TYR A 1 224 ? -4.847 6.864 -7.535 1.00 88.75 224 TYR A C 1
ATOM 1775 O O . TYR A 1 224 ? -4.414 6.213 -6.585 1.00 88.75 224 TYR A O 1
ATOM 1783 N N . VAL A 1 225 ? -4.168 7.841 -8.127 1.00 88.44 225 VAL A N 1
ATOM 1784 C CA . VAL A 1 225 ? -2.856 8.319 -7.689 1.00 88.44 225 VAL A CA 1
ATOM 1785 C C . VAL A 1 225 ? -2.882 9.831 -7.516 1.00 88.44 225 VAL A C 1
ATOM 1787 O O . VAL A 1 225 ? -3.530 10.534 -8.290 1.00 88.44 225 VAL A O 1
ATOM 1790 N N . VAL A 1 226 ? -2.173 10.341 -6.515 1.00 83.12 226 VAL A N 1
ATOM 1791 C CA . VAL A 1 226 ? -1.919 11.773 -6.349 1.00 83.12 226 VAL A CA 1
ATOM 1792 C C . VAL A 1 226 ? -0.474 12.017 -5.934 1.00 83.12 226 VAL A C 1
ATOM 1794 O O . VAL A 1 226 ? 0.094 11.280 -5.125 1.00 83.12 226 VAL A O 1
ATOM 1797 N N . GLY A 1 227 ? 0.128 13.062 -6.493 1.00 74.81 227 GLY A N 1
ATOM 1798 C CA . GLY A 1 227 ? 1.503 13.440 -6.197 1.00 74.81 227 GLY A CA 1
ATOM 1799 C C . GLY A 1 227 ? 1.679 14.154 -4.860 1.00 74.81 227 GLY A C 1
ATOM 1800 O O . GLY A 1 227 ? 0.799 14.879 -4.383 1.00 74.81 227 GLY A O 1
ATOM 1801 N N . TRP A 1 228 ? 2.865 13.978 -4.277 1.00 66.19 228 TRP A N 1
ATOM 1802 C CA . TRP A 1 228 ? 3.281 14.633 -3.044 1.00 66.19 228 TRP A CA 1
ATOM 1803 C C . TRP A 1 228 ? 4.061 15.923 -3.345 1.00 66.19 228 TRP A C 1
ATOM 1805 O O . TRP A 1 228 ? 5.131 15.893 -3.939 1.00 66.19 228 TRP A O 1
ATOM 1815 N N . VAL A 1 229 ? 3.526 17.050 -2.858 1.00 53.06 229 VAL A N 1
ATOM 1816 C CA . VAL A 1 229 ? 4.198 18.352 -2.654 1.00 53.06 229 VAL A CA 1
ATOM 1817 C C . VAL A 1 229 ? 4.563 19.201 -3.905 1.00 53.06 229 VAL A C 1
ATOM 1819 O O . VAL A 1 229 ? 5.293 18.815 -4.804 1.00 53.06 229 VAL A O 1
ATOM 1822 N N . GLU A 1 230 ? 4.094 20.458 -3.839 1.00 46.81 230 GLU A N 1
ATOM 1823 C CA . GLU A 1 230 ? 4.537 21.715 -4.494 1.00 46.81 230 GLU A CA 1
ATOM 1824 C C . GLU A 1 230 ? 4.270 21.997 -5.970 1.00 46.81 230 GLU A C 1
ATOM 1826 O O . GLU A 1 230 ? 4.094 23.170 -6.304 1.00 46.81 230 GLU A O 1
ATOM 1831 N N . GLN A 1 231 ? 4.097 21.000 -6.823 1.00 47.22 231 GLN A N 1
ATOM 1832 C CA . GLN A 1 231 ? 3.541 21.231 -8.157 1.00 47.22 231 GLN A CA 1
ATOM 1833 C C . GLN A 1 231 ? 2.166 20.587 -8.187 1.00 47.22 231 GLN A C 1
ATOM 1835 O O . GLN A 1 231 ? 2.058 19.412 -7.869 1.00 47.22 231 GLN A O 1
ATOM 1840 N N . MET A 1 232 ? 1.141 21.419 -8.418 1.00 52.75 232 MET A N 1
ATOM 1841 C CA . MET A 1 232 ? -0.296 21.112 -8.500 1.00 52.75 232 MET A CA 1
ATOM 1842 C C . MET A 1 232 ? -0.619 19.633 -8.275 1.00 52.75 232 MET A C 1
ATOM 1844 O O . MET A 1 232 ? -0.273 18.830 -9.132 1.00 52.75 232 MET A O 1
ATOM 1848 N N . CYS A 1 233 ? -1.268 19.278 -7.156 1.00 59.53 233 CYS A N 1
ATOM 1849 C CA . CYS A 1 233 ? -1.647 17.895 -6.857 1.00 59.53 233 CYS A CA 1
ATOM 1850 C C . CYS A 1 233 ? -2.616 17.381 -7.931 1.00 59.53 233 CYS A C 1
ATOM 1852 O O . CYS A 1 233 ? -3.836 17.461 -7.791 1.00 59.53 233 CYS A O 1
ATOM 1854 N N . MET A 1 234 ? -2.049 16.912 -9.039 1.00 71.00 234 MET A N 1
ATOM 1855 C CA . MET A 1 234 ? -2.760 16.271 -10.118 1.00 71.00 234 MET A CA 1
ATOM 1856 C C . MET A 1 234 ? -3.110 14.893 -9.605 1.00 71.00 234 MET A C 1
ATOM 1858 O O . MET A 1 234 ? -2.248 14.119 -9.193 1.00 71.00 234 MET A O 1
ATOM 1862 N N . MET A 1 235 ? -4.403 14.632 -9.565 1.00 80.50 235 MET A N 1
ATOM 1863 C CA . MET A 1 235 ? -4.895 13.298 -9.331 1.00 80.50 235 MET A CA 1
ATOM 1864 C C . MET A 1 235 ? -5.020 12.636 -10.691 1.00 80.50 235 MET A C 1
ATOM 1866 O O . MET A 1 235 ? -5.540 13.240 -11.628 1.00 80.50 235 MET A O 1
ATOM 1870 N N . GLU A 1 236 ? -4.543 11.412 -10.817 1.00 87.69 236 GLU A N 1
ATOM 1871 C CA . GLU A 1 236 ? -4.778 10.605 -12.003 1.00 87.69 236 GLU A CA 1
ATOM 1872 C C . GLU A 1 236 ? -5.506 9.331 -11.609 1.00 87.69 236 GLU A C 1
ATOM 1874 O O . GLU A 1 236 ? -5.437 8.863 -10.471 1.00 87.69 236 GLU A O 1
ATOM 1879 N N . MET A 1 237 ? -6.243 8.787 -12.562 1.00 90.00 237 MET A N 1
ATOM 1880 C CA . MET A 1 237 ? -7.011 7.572 -12.389 1.00 90.00 237 MET A CA 1
ATOM 1881 C C . MET A 1 237 ? -6.727 6.639 -13.547 1.00 90.00 237 MET A C 1
ATOM 1883 O O . MET A 1 237 ? -6.897 7.004 -14.707 1.00 90.00 237 MET A O 1
ATOM 1887 N N . LEU A 1 238 ? -6.327 5.429 -13.204 1.00 90.31 238 LEU A N 1
ATOM 1888 C CA . LEU A 1 238 ? -6.163 4.314 -14.110 1.00 90.31 238 LEU A CA 1
ATOM 1889 C C . LEU A 1 238 ? -7.411 3.443 -14.030 1.00 90.31 238 LEU A C 1
ATOM 1891 O O . LEU A 1 238 ? -7.713 2.892 -12.970 1.00 90.31 238 LEU A O 1
ATOM 1895 N N . ASP A 1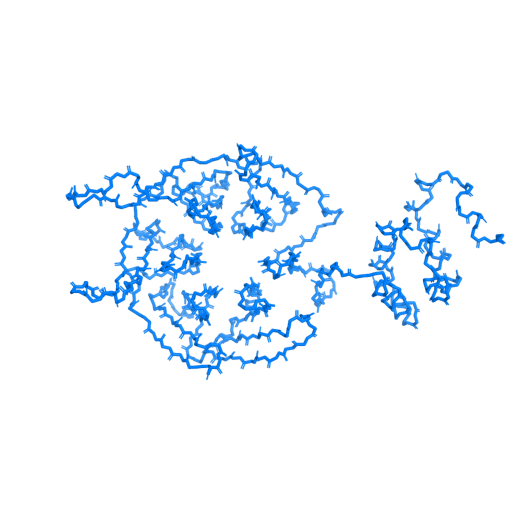 239 ? -8.118 3.301 -15.144 1.00 89.12 239 ASP A N 1
ATOM 1896 C CA . ASP A 1 239 ? -9.191 2.316 -15.255 1.00 89.12 239 ASP A CA 1
ATOM 1897 C C . ASP A 1 239 ? -8.591 0.961 -15.649 1.00 89.12 239 ASP A C 1
ATOM 1899 O O . ASP A 1 239 ? -8.090 0.789 -16.764 1.00 89.12 239 ASP A O 1
ATOM 1903 N N . VAL A 1 240 ? -8.587 0.012 -14.708 1.00 86.62 240 VAL A N 1
ATOM 1904 C CA . VAL A 1 240 ? -7.954 -1.301 -14.906 1.00 86.62 240 VAL A CA 1
ATOM 1905 C C . VAL A 1 240 ? -8.740 -2.128 -15.927 1.00 86.62 240 VAL A C 1
ATOM 1907 O O . VAL A 1 240 ? -8.138 -2.856 -16.712 1.00 86.62 240 VAL A O 1
ATOM 1910 N N . ALA A 1 241 ? -10.068 -1.982 -15.965 1.00 79.81 241 ALA A N 1
ATOM 1911 C CA . ALA A 1 241 ? -10.936 -2.733 -16.868 1.00 79.81 241 ALA A CA 1
ATOM 1912 C C . ALA A 1 241 ? -10.984 -2.124 -18.280 1.00 79.81 241 ALA A C 1
ATOM 1914 O O . ALA A 1 241 ? -11.058 -2.856 -19.266 1.00 79.81 241 ALA A O 1
ATOM 1915 N N . ALA A 1 242 ? -10.905 -0.796 -18.403 1.00 75.56 242 ALA A N 1
ATOM 1916 C CA . ALA A 1 242 ? -11.004 -0.082 -19.680 1.00 75.56 242 ALA A CA 1
ATOM 1917 C C . ALA A 1 242 ? -9.668 0.004 -20.450 1.00 75.56 242 ALA A C 1
ATOM 1919 O O . ALA A 1 242 ? -9.346 1.027 -21.056 1.00 75.56 242 ALA A O 1
ATOM 1920 N N . GLY A 1 243 ? -8.865 -1.064 -20.423 1.00 68.25 243 GLY A N 1
ATOM 1921 C CA . GLY A 1 243 ? -7.608 -1.142 -21.176 1.00 68.25 243 GLY A CA 1
ATOM 1922 C C . GLY A 1 243 ? -6.438 -0.368 -20.560 1.00 68.25 243 GLY A C 1
ATOM 1923 O O . GLY A 1 243 ? -5.450 -0.110 -21.249 1.00 68.25 243 GLY A O 1
ATOM 1924 N N . GLY A 1 244 ? -6.530 0.007 -19.279 1.00 79.81 244 GLY A N 1
ATOM 1925 C CA . GLY A 1 244 ? -5.393 0.509 -18.514 1.00 79.81 244 GLY A CA 1
ATOM 1926 C C . GLY A 1 244 ? -4.918 1.905 -18.917 1.00 79.81 244 GLY A C 1
ATOM 1927 O O . GLY A 1 244 ? -3.717 2.150 -18.884 1.00 79.81 244 GLY A O 1
ATOM 1928 N N . GLN A 1 245 ? -5.813 2.815 -19.307 1.00 86.31 245 GLN A N 1
ATOM 1929 C CA . GLN A 1 245 ? -5.450 4.204 -19.619 1.00 86.31 245 GLN A CA 1
ATOM 1930 C C . GLN A 1 245 ? -5.522 5.111 -18.384 1.00 86.31 245 GLN A C 1
ATOM 1932 O O . GLN A 1 245 ? -6.465 5.027 -17.593 1.00 86.31 245 GLN A O 1
ATOM 1937 N N . TRP A 1 246 ? -4.544 6.011 -18.244 1.00 89.81 246 TRP A N 1
ATOM 1938 C CA . TRP A 1 246 ? -4.532 7.037 -17.200 1.00 89.81 246 TRP A CA 1
ATOM 1939 C C . TRP A 1 246 ? -5.319 8.270 -17.637 1.00 89.81 246 TRP A C 1
ATOM 1941 O O . TRP A 1 246 ? -5.059 8.848 -18.688 1.00 89.81 246 TRP A O 1
ATOM 1951 N N . THR A 1 247 ? -6.233 8.726 -16.789 1.00 88.12 247 THR A N 1
ATOM 1952 C CA . THR A 1 247 ? -7.012 9.953 -16.980 1.00 88.12 247 THR A CA 1
ATOM 1953 C C . THR A 1 247 ? -6.664 10.954 -15.888 1.00 88.12 247 THR A C 1
ATOM 1955 O O . THR A 1 247 ? -6.762 10.637 -14.702 1.00 88.12 247 THR A O 1
ATOM 1958 N N . SER A 1 248 ? -6.285 12.176 -16.264 1.00 84.69 248 SER A N 1
ATOM 1959 C CA . SER A 1 248 ? -6.086 13.263 -15.302 1.00 84.69 248 SER A CA 1
ATOM 1960 C C . SER A 1 248 ? -7.423 13.765 -14.762 1.00 84.69 248 SER A C 1
ATOM 1962 O O . SER A 1 248 ? -8.350 14.061 -15.517 1.00 84.69 248 SER A O 1
ATOM 1964 N N . LEU A 1 249 ? -7.510 13.902 -13.444 1.00 75.31 249 LEU A N 1
ATOM 1965 C CA . LEU A 1 249 ? -8.684 14.379 -12.733 1.00 75.31 249 LEU A CA 1
ATOM 1966 C C . LEU A 1 249 ? -8.402 15.755 -12.120 1.00 75.31 249 LEU A C 1
ATOM 1968 O O . LEU A 1 249 ? -7.602 15.912 -11.198 1.00 75.31 249 LEU A O 1
ATOM 1972 N N . ASN A 1 250 ? -9.096 16.773 -12.629 1.00 65.62 250 ASN A N 1
ATOM 1973 C CA . ASN A 1 250 ? -8.967 18.159 -12.178 1.00 65.62 250 ASN A CA 1
ATOM 1974 C C . ASN A 1 250 ? -9.877 18.434 -10.967 1.00 65.62 250 ASN A C 1
ATOM 1976 O O . ASN A 1 250 ? -10.839 19.195 -11.069 1.00 65.62 250 ASN A O 1
ATOM 1980 N N . PHE A 1 251 ? -9.609 17.796 -9.826 1.00 54.16 251 PHE A N 1
ATOM 1981 C CA . PHE A 1 251 ? -10.443 17.965 -8.626 1.00 54.16 251 PHE A CA 1
ATOM 1982 C C . PHE A 1 251 ? -10.132 19.237 -7.840 1.00 54.16 251 PHE A C 1
ATOM 1984 O O . PHE A 1 251 ? -11.037 19.906 -7.339 1.00 54.16 251 PHE A O 1
ATOM 1991 N N . PHE A 1 252 ? -8.855 19.594 -7.725 1.00 52.94 252 PHE A N 1
ATOM 1992 C CA . PHE A 1 252 ? -8.432 20.631 -6.795 1.00 52.94 252 PHE A CA 1
ATOM 1993 C C . PHE A 1 252 ? -8.209 21.955 -7.524 1.00 52.94 252 PHE A C 1
ATOM 1995 O O . PHE A 1 252 ? -7.185 22.180 -8.159 1.00 52.94 252 PHE A O 1
ATOM 2002 N N . ARG A 1 253 ? -9.176 22.876 -7.405 1.00 49.12 253 ARG A N 1
ATOM 2003 C CA . ARG A 1 253 ? -9.001 24.282 -7.831 1.00 49.12 253 ARG A CA 1
ATOM 2004 C C . ARG A 1 253 ? -8.082 25.083 -6.896 1.00 49.12 253 ARG A C 1
ATOM 2006 O O . ARG A 1 253 ? -7.822 26.253 -7.157 1.00 49.12 253 ARG A O 1
ATOM 2013 N N . GLN A 1 254 ? -7.639 24.480 -5.794 1.00 52.72 254 GLN A N 1
ATOM 2014 C CA . GLN A 1 254 ? -6.714 25.048 -4.817 1.00 52.72 254 GLN A CA 1
ATOM 2015 C C . GLN A 1 254 ? -5.552 24.077 -4.588 1.00 52.72 254 GLN A C 1
ATOM 2017 O O . GLN A 1 254 ? -5.718 22.870 -4.733 1.00 52.72 254 GLN A O 1
ATOM 2022 N N . ASN A 1 255 ? -4.391 24.595 -4.190 1.00 57.41 255 ASN A N 1
ATOM 2023 C CA . ASN A 1 255 ? -3.208 23.795 -3.865 1.00 57.41 255 ASN A CA 1
ATOM 2024 C C . ASN A 1 255 ? -3.403 23.029 -2.538 1.00 57.41 255 ASN A C 1
ATOM 2026 O O . ASN A 1 255 ? -2.845 23.419 -1.511 1.00 57.41 255 ASN A O 1
ATOM 2030 N N . LEU A 1 256 ? -4.210 21.964 -2.540 1.00 60.16 256 LEU A N 1
ATOM 2031 C CA . LEU A 1 256 ? -4.362 21.068 -1.391 1.00 60.16 256 LEU A CA 1
ATOM 2032 C C . LEU A 1 256 ? -3.179 20.106 -1.332 1.00 60.16 256 LEU A C 1
ATOM 2034 O O . LEU A 1 256 ? -2.937 19.372 -2.281 1.00 60.16 256 LEU A O 1
ATOM 2038 N N . LYS A 1 257 ? -2.455 20.086 -0.210 1.00 65.69 257 LYS A N 1
ATOM 2039 C CA . LYS A 1 257 ? -1.410 19.085 0.039 1.00 65.69 257 LYS A CA 1
ATOM 2040 C C . LYS A 1 257 ? -2.056 17.842 0.636 1.00 65.69 257 LYS A C 1
ATOM 2042 O O . LYS A 1 257 ? -2.455 17.883 1.798 1.00 65.69 257 LYS A O 1
ATOM 2047 N N . ILE A 1 258 ? -2.162 16.770 -0.149 1.00 70.94 258 ILE A N 1
ATOM 2048 C CA . ILE A 1 258 ? -2.666 15.476 0.325 1.00 70.94 258 ILE A CA 1
ATOM 2049 C C . ILE A 1 258 ? -1.532 14.701 1.001 1.00 70.94 258 ILE A C 1
ATOM 2051 O O . ILE A 1 258 ? -0.429 14.604 0.464 1.00 70.94 258 ILE A O 1
ATOM 2055 N N . TYR A 1 259 ? -1.809 14.173 2.190 1.00 69.94 259 TYR A N 1
ATOM 2056 C CA . TYR A 1 259 ? -0.864 13.396 2.998 1.00 69.94 259 TYR A CA 1
ATOM 2057 C C . TYR A 1 259 ? -1.239 11.918 3.088 1.00 69.94 259 TYR A C 1
ATOM 2059 O O . TYR A 1 259 ? -0.376 11.094 3.377 1.00 69.94 259 TYR A O 1
ATOM 2067 N N . SER A 1 260 ? -2.504 11.578 2.831 1.00 71.62 260 SER A N 1
ATOM 2068 C CA . SER A 1 260 ? -2.990 10.204 2.870 1.00 71.62 260 SER A CA 1
ATOM 2069 C C . SER A 1 260 ? -4.205 9.978 2.000 1.00 71.62 260 SER A C 1
ATOM 2071 O O . SER A 1 260 ? -4.975 10.913 1.779 1.00 71.62 260 SER A O 1
ATOM 2073 N N . MET A 1 261 ? -4.414 8.724 1.603 1.00 76.88 261 MET A N 1
ATOM 2074 C CA . MET A 1 261 ? -5.626 8.261 0.942 1.00 76.88 261 MET A CA 1
ATOM 2075 C C . MET A 1 261 ? -6.007 6.853 1.397 1.00 76.88 261 MET A C 1
ATOM 2077 O O . MET A 1 261 ? -5.125 6.031 1.635 1.00 76.88 261 MET A O 1
ATOM 2081 N N . ALA A 1 262 ? -7.308 6.563 1.465 1.00 76.25 262 ALA A N 1
ATOM 2082 C CA . ALA A 1 262 ? -7.825 5.219 1.721 1.00 76.25 262 ALA A CA 1
ATOM 2083 C C . ALA A 1 262 ? -9.261 5.038 1.266 1.00 76.25 262 ALA A C 1
ATOM 2085 O O . ALA A 1 262 ? -10.008 6.002 1.176 1.00 76.25 262 ALA A O 1
ATOM 2086 N N . CYS A 1 263 ? -9.677 3.785 1.120 1.00 75.25 263 CYS A N 1
ATOM 2087 C CA . CYS A 1 263 ? -11.063 3.445 0.833 1.00 75.25 263 CYS A CA 1
ATOM 2088 C C . CYS A 1 263 ? -11.705 2.717 2.013 1.00 75.25 263 CYS A C 1
ATOM 2090 O O . CYS A 1 263 ? -11.128 1.756 2.531 1.00 75.25 263 CYS A O 1
ATOM 2092 N N . VAL A 1 264 ? -12.913 3.130 2.396 1.00 69.81 264 VAL A N 1
ATOM 2093 C CA . VAL A 1 264 ? -13.747 2.442 3.391 1.00 69.81 264 VAL A CA 1
ATOM 2094 C C . VAL A 1 264 ? -15.142 2.259 2.808 1.00 69.81 264 VAL A C 1
ATOM 2096 O O . VAL A 1 264 ? -15.786 3.222 2.411 1.00 69.81 264 VAL A O 1
ATOM 2099 N N . GLY A 1 265 ? -15.594 1.007 2.702 1.00 71.00 265 GLY A N 1
ATOM 2100 C CA . GLY A 1 265 ? -16.840 0.688 2.004 1.00 71.00 265 GLY A CA 1
ATOM 2101 C C . GLY A 1 265 ? -16.819 1.197 0.558 1.00 71.00 265 GLY A C 1
ATOM 2102 O O . GLY A 1 265 ? -15.914 0.856 -0.206 1.00 71.00 265 GLY A O 1
ATOM 2103 N N . ASN A 1 266 ? -17.798 2.039 0.221 1.00 74.44 266 ASN A N 1
ATOM 2104 C CA . ASN A 1 266 ? -17.931 2.712 -1.074 1.00 74.44 266 ASN A CA 1
ATOM 2105 C C . ASN A 1 266 ? -17.477 4.187 -1.033 1.00 74.44 266 ASN A C 1
ATOM 2107 O O . ASN A 1 266 ? -17.974 5.023 -1.790 1.00 74.44 266 ASN A O 1
ATOM 2111 N N . GLU A 1 267 ? -16.549 4.524 -0.142 1.00 69.44 267 GLU A N 1
ATOM 2112 C CA . GLU A 1 267 ? -16.073 5.893 0.031 1.00 69.44 267 GLU A CA 1
ATOM 2113 C C . GLU A 1 267 ? -14.545 5.959 -0.050 1.00 69.44 267 GLU A C 1
ATOM 2115 O O . GLU A 1 267 ? -13.831 5.089 0.457 1.00 69.44 267 GLU A O 1
ATOM 2120 N N . LEU A 1 268 ? -14.050 7.017 -0.699 1.00 72.25 268 LEU A N 1
ATOM 2121 C CA . LEU A 1 268 ? -12.635 7.353 -0.813 1.00 72.25 268 LEU A CA 1
ATOM 2122 C C . LEU A 1 268 ? -12.330 8.552 0.091 1.00 72.25 268 LEU A C 1
ATOM 2124 O O . LEU A 1 268 ? -12.848 9.647 -0.113 1.00 72.25 268 LEU A O 1
ATOM 2128 N N . PHE A 1 269 ? -11.434 8.347 1.046 1.00 71.69 269 PHE A N 1
ATOM 2129 C CA . PHE A 1 269 ? -10.968 9.339 2.003 1.00 71.69 269 PHE A CA 1
ATOM 2130 C C . PHE A 1 269 ? -9.602 9.865 1.582 1.00 71.69 269 PHE A C 1
ATOM 2132 O O . PHE A 1 269 ? -8.731 9.092 1.183 1.00 71.69 269 PHE A O 1
ATOM 2139 N N . ALA A 1 270 ? -9.389 11.171 1.733 1.00 71.56 270 ALA A N 1
ATOM 2140 C CA . ALA A 1 270 ? -8.079 11.791 1.590 1.00 71.56 270 ALA A CA 1
ATOM 2141 C C . ALA A 1 270 ? -7.849 12.803 2.714 1.00 71.56 270 ALA A C 1
ATOM 2143 O O . ALA A 1 270 ? -8.735 13.600 3.019 1.00 71.56 270 ALA A O 1
ATOM 2144 N N . SER A 1 271 ? -6.659 12.787 3.318 1.00 67.12 271 SER A N 1
ATOM 2145 C CA . SER A 1 271 ? -6.277 13.770 4.335 1.00 67.12 271 SER A CA 1
ATOM 2146 C C . SER A 1 271 ? -5.440 14.881 3.708 1.00 67.12 271 SER A C 1
ATOM 2148 O O . SER A 1 271 ? -4.529 14.616 2.921 1.00 67.12 271 SER A O 1
ATOM 2150 N N . SER A 1 272 ? -5.730 16.137 4.053 1.00 61.16 272 SER A N 1
ATOM 2151 C CA . SER A 1 272 ? -4.963 17.289 3.570 1.00 61.16 272 SER A CA 1
ATOM 2152 C C . SER A 1 272 ? -4.768 18.355 4.647 1.00 61.16 272 SER A C 1
ATOM 2154 O O . SER A 1 272 ? -5.531 18.406 5.611 1.00 61.16 272 SER A O 1
ATOM 2156 N N . ILE A 1 273 ? -3.740 19.196 4.482 1.00 52.38 273 ILE A N 1
ATOM 2157 C CA . ILE A 1 273 ? -3.526 20.399 5.303 1.00 52.38 273 ILE A CA 1
ATOM 2158 C C . ILE A 1 273 ? -3.798 21.627 4.436 1.00 52.38 273 ILE A C 1
ATOM 2160 O O . ILE A 1 273 ? -3.117 21.847 3.428 1.00 52.38 273 ILE A O 1
ATOM 2164 N N . ILE A 1 274 ? -4.747 22.461 4.858 1.00 49.97 274 ILE A N 1
ATOM 2165 C CA . ILE A 1 274 ? -4.925 23.809 4.316 1.00 49.97 274 ILE A CA 1
ATOM 2166 C C . ILE A 1 274 ? -3.945 24.727 5.058 1.00 49.97 274 ILE A C 1
ATOM 2168 O O . ILE A 1 274 ? -3.887 24.730 6.287 1.00 49.97 274 ILE A O 1
ATOM 2172 N N . ARG A 1 275 ? -3.130 25.506 4.332 1.00 37.12 275 ARG A N 1
ATOM 2173 C CA . ARG A 1 275 ? -2.218 26.494 4.939 1.00 37.12 275 ARG A CA 1
ATOM 2174 C C . ARG A 1 275 ? -3.031 27.617 5.609 1.00 37.12 275 ARG A C 1
ATOM 2176 O O . ARG A 1 275 ? -3.220 28.654 4.985 1.00 37.12 275 ARG A O 1
ATOM 2183 N N . LYS A 1 276 ? -3.488 27.391 6.847 1.00 30.58 276 LYS A N 1
ATOM 2184 C CA . LYS A 1 276 ? -3.649 28.367 7.952 1.00 30.58 276 LYS A CA 1
ATOM 2185 C C . LYS A 1 276 ? -4.321 27.805 9.215 1.00 30.58 276 LYS A C 1
ATOM 2187 O O . LYS A 1 276 ? -4.317 28.499 10.223 1.00 30.58 276 LYS A O 1
ATOM 2192 N N . GLN A 1 277 ? -4.787 26.560 9.221 1.00 30.38 277 GLN A N 1
ATOM 2193 C CA . GLN A 1 277 ? -5.331 25.929 10.424 1.00 30.38 277 GLN A CA 1
ATOM 2194 C C . GLN A 1 277 ? -5.114 24.419 10.340 1.00 30.38 277 GLN A C 1
ATOM 2196 O O . GLN A 1 277 ? -5.329 23.804 9.295 1.00 30.38 277 GLN A O 1
ATOM 2201 N N . THR A 1 278 ? -4.604 23.828 11.419 1.00 32.53 278 THR A N 1
ATOM 2202 C CA . THR A 1 278 ? -4.523 22.376 11.610 1.00 32.53 278 THR A CA 1
ATOM 2203 C C . THR A 1 278 ? -5.918 21.831 11.871 1.00 32.53 278 THR A C 1
ATOM 2205 O O . THR A 1 278 ? -6.222 21.440 12.990 1.00 32.53 278 THR A O 1
ATOM 2208 N N . ASP A 1 279 ? -6.752 21.809 10.840 1.00 29.31 279 ASP A N 1
ATOM 2209 C CA . ASP A 1 279 ? -8.049 21.153 10.885 1.00 29.31 279 ASP A CA 1
ATOM 2210 C C . ASP A 1 279 ? -8.071 20.042 9.840 1.00 29.31 279 ASP A C 1
ATOM 2212 O O . ASP A 1 279 ? -7.727 20.229 8.670 1.00 29.31 279 ASP A O 1
ATOM 2216 N N . GLN A 1 280 ? -8.396 18.841 10.315 1.00 33.88 280 GLN A N 1
ATOM 2217 C CA . GLN A 1 280 ? -8.551 17.643 9.505 1.00 33.88 280 GLN A CA 1
ATOM 2218 C C . GLN A 1 280 ? -9.559 17.926 8.388 1.00 33.88 280 GLN A C 1
ATOM 2220 O O . GLN A 1 280 ? -10.746 18.114 8.656 1.00 33.88 280 GLN A O 1
ATOM 2225 N N . LEU A 1 281 ? -9.114 17.921 7.129 1.00 34.66 281 LEU A N 1
ATOM 2226 C CA . LEU A 1 281 ? -10.049 17.917 6.011 1.00 34.66 281 LEU A CA 1
ATOM 2227 C C . LEU A 1 281 ? -10.735 16.545 5.962 1.00 34.66 281 LEU A C 1
ATOM 2229 O O . LEU A 1 281 ? -10.184 15.570 5.455 1.00 34.66 281 LEU A O 1
ATOM 2233 N N . LYS A 1 282 ? -11.937 16.486 6.527 1.00 38.47 282 LYS A N 1
ATOM 2234 C CA . LYS A 1 282 ? -12.900 15.405 6.349 1.00 38.47 282 LYS A CA 1
ATOM 2235 C C . LYS A 1 282 ? -13.581 15.602 4.995 1.00 38.47 282 LYS A C 1
ATOM 2237 O O . LYS A 1 282 ? -14.426 16.480 4.850 1.00 38.47 282 LYS A O 1
ATOM 2242 N N . ILE A 1 283 ? -13.196 14.822 3.989 1.00 33.72 283 ILE A N 1
ATOM 2243 C CA . ILE A 1 283 ? -13.984 14.726 2.755 1.00 33.72 283 ILE A CA 1
ATOM 2244 C C . ILE A 1 283 ? -15.037 13.642 3.001 1.00 33.72 283 ILE A C 1
ATOM 2246 O O . ILE A 1 283 ? -14.719 12.460 2.920 1.00 33.72 283 ILE A O 1
ATOM 2250 N N . TYR A 1 284 ? -16.261 14.055 3.342 1.00 39.72 284 TYR A N 1
ATOM 2251 C CA . TYR A 1 284 ? -17.441 13.186 3.332 1.00 39.72 284 TYR A CA 1
ATOM 2252 C C . TYR A 1 284 ? -18.286 13.474 2.092 1.00 39.72 284 TYR A C 1
ATOM 2254 O O . TYR A 1 284 ? -18.505 14.631 1.724 1.00 39.72 284 TYR A O 1
ATOM 2262 N N . PHE A 1 285 ? -18.838 12.419 1.503 1.00 35.09 285 PHE A N 1
ATOM 2263 C CA . PHE A 1 285 ? -20.027 12.508 0.666 1.00 35.09 285 PHE A CA 1
ATOM 2264 C C . PHE A 1 285 ? -21.046 11.516 1.221 1.00 35.09 285 PHE A C 1
ATOM 2266 O O . PHE A 1 285 ? -20.963 10.345 0.872 1.00 35.09 285 PHE A O 1
ATOM 2273 N N . LYS A 1 286 ? -21.992 11.971 2.058 1.00 35.12 286 LYS A N 1
ATOM 2274 C CA . LYS A 1 286 ? -23.084 11.105 2.524 1.00 35.12 286 LYS A CA 1
ATOM 2275 C C . LYS A 1 286 ? -24.471 11.576 2.081 1.00 35.12 286 LYS A C 1
ATOM 2277 O O . LYS A 1 286 ? -24.936 11.046 1.083 1.00 35.12 286 LYS A O 1
ATOM 2282 N N . GLU A 1 287 ? -25.121 12.589 2.656 1.00 45.00 287 GLU A N 1
ATOM 2283 C CA . GLU A 1 287 ? -26.534 12.898 2.297 1.00 45.00 287 GLU A CA 1
ATOM 2284 C C . GLU A 1 287 ? -26.891 14.409 2.271 1.00 45.00 287 GLU A C 1
ATOM 2286 O O . GLU A 1 287 ? -26.053 15.266 2.549 1.00 45.00 287 GLU A O 1
ATOM 2291 N N . GLU A 1 288 ? -28.113 14.754 1.830 1.00 45.12 288 GLU A N 1
ATOM 2292 C CA . GLU A 1 288 ? -28.658 16.128 1.701 1.00 45.12 288 GLU A CA 1
ATOM 2293 C C . GLU A 1 288 ? -28.782 16.860 3.049 1.00 45.12 288 GLU A C 1
ATOM 2295 O O . GLU A 1 288 ? -28.485 18.053 3.149 1.00 45.12 288 GLU A O 1
ATOM 2300 N N . THR A 1 289 ? -29.167 16.128 4.092 1.00 45.06 289 THR A N 1
ATOM 2301 C CA . THR A 1 289 ? -29.398 16.622 5.457 1.00 45.06 289 THR A CA 1
ATOM 2302 C C . THR A 1 289 ? -28.123 17.167 6.099 1.00 45.06 289 THR A C 1
ATOM 2304 O O . THR A 1 289 ? -28.135 18.268 6.649 1.00 45.06 289 THR A O 1
ATOM 2307 N N . GLU A 1 290 ? -26.994 16.483 5.919 1.00 54.47 290 GLU A N 1
ATOM 2308 C CA . GLU A 1 290 ? -25.701 16.874 6.497 1.00 54.47 290 GLU A CA 1
ATOM 2309 C C . GLU A 1 290 ? -25.177 18.203 5.931 1.00 54.47 290 GLU A C 1
ATOM 2311 O O . GLU A 1 290 ? -24.599 19.007 6.660 1.00 54.47 290 GLU A O 1
ATOM 2316 N N . VAL A 1 291 ? -25.415 18.484 4.642 1.00 55.34 291 VAL A N 1
ATOM 2317 C CA . VAL A 1 291 ? -25.001 19.756 4.020 1.00 55.34 291 VAL A CA 1
ATOM 2318 C C . VAL A 1 291 ? -25.800 20.927 4.597 1.00 55.34 291 VAL A C 1
ATOM 2320 O O . VAL A 1 291 ? -25.245 22.009 4.799 1.00 55.34 291 VAL A O 1
ATOM 2323 N N . SER A 1 292 ? -27.086 20.708 4.891 1.00 59.44 292 SER A N 1
ATOM 2324 C CA . SER A 1 292 ? -27.954 21.731 5.480 1.00 59.44 292 SER A CA 1
ATOM 2325 C C . SER A 1 292 ? -27.580 22.045 6.933 1.00 59.44 292 SER A C 1
ATOM 2327 O O . SER A 1 292 ? -27.460 23.215 7.288 1.00 59.44 292 SER A O 1
ATOM 2329 N N . GLU A 1 293 ? -27.292 21.027 7.746 1.00 59.81 293 GLU A N 1
ATOM 2330 C CA . GLU A 1 293 ? -26.891 21.199 9.147 1.00 59.81 293 GLU A CA 1
ATOM 2331 C C . GLU A 1 293 ? -25.510 21.850 9.271 1.00 59.81 293 GLU A C 1
ATOM 2333 O O . GLU A 1 293 ? -25.300 22.732 10.108 1.00 59.81 293 GLU A O 1
ATOM 2338 N N . PHE A 1 294 ? -24.575 21.470 8.396 1.00 56.38 294 PHE A N 1
ATOM 2339 C CA . PHE A 1 294 ? -23.233 22.045 8.368 1.00 56.38 294 PHE A CA 1
ATOM 2340 C C . PHE A 1 294 ? -23.259 23.521 7.934 1.00 56.38 294 PHE A C 1
ATOM 2342 O O . PHE A 1 294 ? -22.573 24.352 8.534 1.00 56.38 294 PHE A O 1
ATOM 2349 N N . TRP A 1 295 ? -24.118 23.876 6.966 1.00 65.69 295 TRP A N 1
ATOM 2350 C CA . TRP A 1 295 ? -24.386 25.272 6.606 1.00 65.69 295 TRP A CA 1
ATOM 2351 C C . TRP A 1 295 ? -24.999 26.055 7.775 1.00 65.69 295 TRP A C 1
ATOM 2353 O O . TRP A 1 295 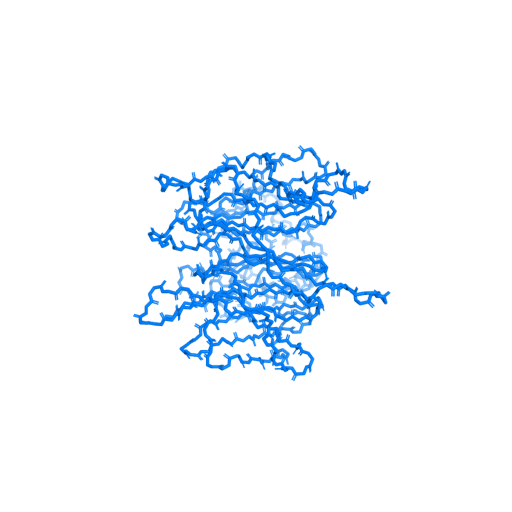? -24.521 27.146 8.092 1.00 65.69 295 TRP A O 1
ATOM 2363 N N . SER A 1 296 ? -26.004 25.499 8.459 1.00 64.06 296 SER A N 1
ATOM 2364 C CA . SER A 1 296 ? -26.617 26.142 9.629 1.00 64.06 296 SER A CA 1
ATOM 2365 C C . SER A 1 296 ? -25.613 26.396 10.747 1.00 64.06 296 SER A C 1
ATOM 2367 O O . SER A 1 296 ? -25.580 27.497 11.295 1.00 64.06 296 SER A O 1
ATOM 2369 N N . ALA A 1 297 ? -24.753 25.424 11.058 1.00 59.38 297 ALA A N 1
ATOM 2370 C CA . ALA A 1 297 ? -23.720 25.571 12.079 1.00 59.38 297 ALA A CA 1
ATOM 2371 C C . ALA A 1 297 ? -22.666 26.626 11.688 1.00 59.3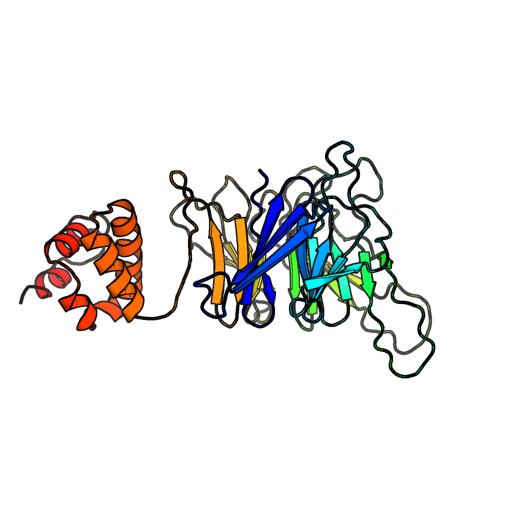8 297 ALA A C 1
ATOM 2373 O O . ALA A 1 297 ? -22.281 27.464 12.511 1.00 59.38 297 ALA A O 1
ATOM 2374 N N . ALA A 1 298 ? -22.229 26.636 10.426 1.00 56.12 298 ALA A N 1
ATOM 2375 C CA . ALA A 1 298 ? -21.284 27.628 9.913 1.00 56.12 298 ALA A CA 1
ATOM 2376 C C . ALA A 1 298 ? -21.872 29.052 9.926 1.00 56.12 298 ALA A C 1
ATOM 2378 O O . ALA A 1 298 ? -21.200 29.997 10.344 1.00 56.12 298 ALA A O 1
ATOM 2379 N N . SER A 1 299 ? -23.142 29.203 9.532 1.00 58.75 299 SER A N 1
ATOM 2380 C CA . SER A 1 299 ? -23.853 30.488 9.541 1.00 58.75 299 SER A CA 1
ATOM 2381 C C . SER A 1 299 ? -24.089 30.995 10.967 1.00 58.75 299 SER A C 1
ATOM 2383 O O . SER A 1 299 ? -23.785 32.150 11.267 1.00 58.75 299 SER A O 1
ATOM 2385 N N . ALA A 1 300 ? -24.546 30.126 11.877 1.00 68.06 300 ALA A N 1
ATOM 2386 C CA . ALA A 1 300 ? -24.803 30.480 13.275 1.00 68.06 300 ALA A CA 1
ATOM 2387 C C . ALA A 1 300 ? -23.532 30.928 14.015 1.00 68.06 300 ALA A C 1
ATOM 2389 O O . ALA A 1 300 ? -23.577 31.831 14.851 1.00 68.06 300 ALA A O 1
ATOM 2390 N N . THR A 1 301 ? -22.385 30.331 13.682 1.00 65.88 301 THR A N 1
ATOM 2391 C CA . THR A 1 301 ? -21.086 30.688 14.275 1.00 65.88 301 THR A CA 1
ATOM 2392 C C . THR A 1 301 ? -20.406 31.876 13.593 1.00 65.88 301 THR A C 1
ATOM 2394 O O . THR A 1 301 ? -19.404 32.367 14.111 1.00 65.88 301 THR A O 1
ATOM 2397 N N . LYS A 1 302 ? -20.940 32.362 12.459 1.00 64.56 302 LYS A N 1
ATOM 2398 C CA . LYS A 1 302 ? -20.343 33.420 11.619 1.00 64.56 302 LYS A CA 1
ATOM 2399 C C . LYS A 1 302 ? -18.874 33.152 11.274 1.00 64.56 302 LYS A C 1
ATOM 2401 O O . LYS A 1 302 ? -18.083 34.081 11.127 1.00 64.56 302 LYS A O 1
ATOM 2406 N N . ASN A 1 303 ? -18.500 31.881 11.171 1.00 57.22 303 ASN A N 1
ATOM 2407 C CA . ASN A 1 303 ? -17.140 31.495 10.841 1.00 57.22 303 ASN A CA 1
ATOM 2408 C C . ASN A 1 303 ? -16.953 31.624 9.324 1.00 57.22 303 ASN A C 1
ATOM 2410 O O . ASN A 1 303 ? -17.429 30.784 8.561 1.00 57.22 303 ASN A O 1
ATOM 2414 N N . GLU A 1 304 ? -16.290 32.697 8.890 1.00 54.72 304 GLU A N 1
ATOM 2415 C CA . GLU A 1 304 ? -16.124 33.027 7.468 1.00 54.72 304 GLU A CA 1
ATOM 2416 C C . GLU A 1 304 ? -15.420 31.911 6.680 1.00 54.72 304 GLU A C 1
ATOM 2418 O O . GLU A 1 304 ? -15.803 31.629 5.543 1.00 54.72 304 GLU A O 1
ATOM 2423 N N . ASP A 1 305 ? -14.470 31.205 7.296 1.00 47.62 305 ASP A N 1
ATOM 2424 C CA . ASP A 1 305 ? -13.747 30.101 6.662 1.00 47.62 305 ASP A CA 1
ATOM 2425 C C . ASP A 1 305 ? -14.652 28.876 6.453 1.00 47.62 305 ASP A C 1
ATOM 2427 O O . ASP A 1 305 ? -14.671 28.285 5.367 1.00 47.62 305 ASP A O 1
ATOM 2431 N N . LEU A 1 306 ? -15.478 28.534 7.449 1.00 49.03 306 LEU A N 1
ATOM 2432 C CA . LEU A 1 306 ? -16.486 27.479 7.309 1.00 49.03 306 LEU A CA 1
ATOM 2433 C C . LEU A 1 306 ? -17.556 27.862 6.287 1.00 49.03 306 LEU A C 1
ATOM 2435 O O . LEU A 1 306 ? -17.935 27.028 5.468 1.00 49.03 306 LEU A O 1
ATOM 2439 N N . ILE A 1 307 ? -18.003 29.118 6.272 1.00 55.19 307 ILE A N 1
ATOM 2440 C CA . ILE A 1 307 ? -18.986 29.618 5.302 1.00 55.19 307 ILE A CA 1
ATOM 2441 C C . ILE A 1 307 ? -18.441 29.500 3.870 1.00 55.19 307 ILE A C 1
ATOM 2443 O O . ILE A 1 307 ? -19.169 29.072 2.971 1.00 55.19 307 ILE A O 1
ATOM 2447 N N . ILE A 1 308 ? -17.154 29.785 3.643 1.00 52.47 308 ILE A N 1
ATOM 2448 C CA . ILE A 1 308 ? -16.507 29.610 2.333 1.00 52.47 308 ILE A CA 1
ATOM 2449 C C . ILE A 1 308 ? -16.475 28.131 1.926 1.00 52.47 308 ILE A C 1
ATOM 2451 O O . ILE A 1 308 ? -16.820 27.806 0.787 1.00 52.47 308 ILE A O 1
ATOM 2455 N N . VAL A 1 309 ? -16.118 27.218 2.830 1.00 48.25 309 VAL A N 1
ATOM 2456 C CA . VAL A 1 309 ? -16.117 25.772 2.542 1.00 48.25 309 VAL A CA 1
ATOM 2457 C C . VAL A 1 309 ? -17.534 25.266 2.249 1.00 48.25 309 VAL A C 1
ATOM 2459 O O . VAL A 1 309 ? -17.747 24.566 1.254 1.00 48.25 309 VAL A O 1
ATOM 2462 N N . CYS A 1 310 ? -18.524 25.685 3.040 1.00 54.38 310 CYS A N 1
ATOM 2463 C CA . CYS A 1 310 ? -19.917 25.298 2.834 1.00 54.38 310 CYS A CA 1
ATOM 2464 C C . CYS A 1 310 ? -20.488 25.880 1.533 1.00 54.38 310 CYS A C 1
ATOM 2466 O O . CYS A 1 310 ? -21.236 25.194 0.842 1.00 54.38 310 CYS A O 1
ATOM 2468 N N . SER A 1 311 ? -20.091 27.095 1.137 1.00 54.00 311 SER A N 1
ATOM 2469 C CA . SER A 1 311 ? -20.547 27.717 -0.116 1.00 54.00 311 SER A CA 1
ATOM 2470 C C . SER A 1 311 ? -20.193 26.888 -1.354 1.00 54.00 311 SER A C 1
ATOM 2472 O O . SER A 1 311 ? -20.979 26.792 -2.299 1.00 54.00 311 SER A O 1
ATOM 2474 N N . ILE A 1 312 ? -19.035 26.222 -1.335 1.00 50.12 312 ILE A N 1
ATOM 2475 C CA . ILE A 1 312 ? -18.577 25.348 -2.417 1.00 50.12 312 ILE A CA 1
ATOM 2476 C C . ILE A 1 312 ? -19.424 24.071 -2.454 1.00 50.12 312 ILE A C 1
ATOM 2478 O O . ILE A 1 312 ? -19.852 23.661 -3.532 1.00 50.12 312 ILE A O 1
ATOM 2482 N N . LEU A 1 313 ? -19.719 23.482 -1.291 1.00 51.19 313 LEU A N 1
ATOM 2483 C CA . LEU A 1 313 ? -20.567 22.291 -1.170 1.00 51.19 313 LEU A CA 1
ATOM 2484 C C . LEU A 1 313 ? -22.010 22.564 -1.617 1.00 51.19 313 LEU A C 1
ATOM 2486 O O . LEU A 1 313 ? -22.568 21.781 -2.389 1.00 51.19 313 LEU A O 1
ATOM 2490 N N . VAL A 1 314 ? -22.574 23.709 -1.216 1.00 60.25 314 VAL A N 1
ATOM 2491 C CA . VAL A 1 314 ? -23.899 24.178 -1.653 1.00 60.25 314 VAL A CA 1
ATOM 2492 C C . VAL A 1 314 ? -23.926 24.394 -3.166 1.00 60.25 314 VAL A C 1
ATOM 2494 O O . VAL A 1 314 ? -24.866 23.971 -3.831 1.00 60.25 314 VAL A O 1
ATOM 2497 N N . THR A 1 315 ? -22.864 24.966 -3.741 1.00 57.59 315 THR A N 1
ATOM 2498 C CA . THR A 1 315 ? -22.760 25.169 -5.197 1.00 57.59 315 THR A CA 1
ATOM 2499 C C . THR A 1 315 ? -22.682 23.840 -5.956 1.00 57.59 315 THR A C 1
ATOM 2501 O O . THR A 1 315 ? -23.327 23.674 -6.989 1.00 57.59 315 THR A O 1
ATOM 2504 N N . MET A 1 316 ? -21.904 22.873 -5.458 1.00 47.44 316 MET A N 1
ATOM 2505 C CA . MET A 1 316 ? -21.724 21.569 -6.112 1.00 47.44 316 MET A CA 1
ATOM 2506 C C . MET A 1 316 ? -22.980 20.695 -6.070 1.00 47.44 316 MET A C 1
ATOM 2508 O O . MET A 1 316 ? -23.157 19.854 -6.949 1.00 47.44 316 MET A O 1
ATOM 2512 N N . LYS A 1 317 ? -23.852 20.900 -5.079 1.00 59.91 317 LYS A N 1
ATOM 2513 C CA . LYS A 1 317 ? -25.112 20.165 -4.921 1.00 59.91 317 LYS A CA 1
ATOM 2514 C C . LYS A 1 317 ? -26.355 21.050 -5.103 1.00 59.91 317 LYS A C 1
ATOM 2516 O O . LYS A 1 317 ? -27.438 20.665 -4.676 1.00 59.91 317 LYS A O 1
ATOM 2521 N N . TRP A 1 318 ? -26.224 22.203 -5.768 1.00 67.56 318 TRP A N 1
ATOM 2522 C CA . TRP A 1 318 ? -27.298 23.199 -5.911 1.00 67.56 318 TRP A CA 1
ATOM 2523 C C . TRP A 1 318 ? -28.594 22.624 -6.490 1.00 67.56 318 TRP A C 1
ATOM 2525 O O . TRP A 1 318 ? -29.676 22.882 -5.977 1.00 67.56 318 TRP A O 1
ATOM 2535 N N . GLU A 1 319 ? -28.488 21.798 -7.531 1.00 65.88 319 GLU A N 1
ATOM 2536 C CA . GLU A 1 319 ? -29.651 21.194 -8.192 1.00 65.88 319 GLU A CA 1
ATOM 2537 C C . GLU A 1 319 ? -30.444 20.250 -7.276 1.00 65.88 319 GLU A C 1
ATOM 2539 O O . GLU A 1 319 ? -31.650 20.119 -7.448 1.00 65.88 319 GLU A O 1
ATOM 2544 N N . MET A 1 320 ? -29.775 19.647 -6.291 1.00 65.06 320 MET A N 1
ATOM 2545 C CA . MET A 1 320 ? -30.376 18.800 -5.257 1.00 65.06 320 MET A CA 1
ATOM 2546 C C . MET A 1 320 ? -30.943 19.650 -4.107 1.00 65.06 320 MET A C 1
ATOM 2548 O O . MET A 1 320 ? -32.032 19.390 -3.610 1.00 65.06 320 MET A O 1
ATOM 2552 N N . LEU A 1 321 ? -30.226 20.707 -3.711 1.00 64.62 321 LEU A N 1
ATOM 2553 C CA . LEU A 1 321 ? -30.596 21.570 -2.585 1.00 64.62 321 LEU A CA 1
ATOM 2554 C C . LEU A 1 321 ? -31.733 22.546 -2.907 1.00 64.62 321 LEU A C 1
ATOM 2556 O O . LEU A 1 321 ? -32.504 22.885 -2.016 1.00 64.62 321 LEU A O 1
ATOM 2560 N N . LYS A 1 322 ? -31.890 22.988 -4.162 1.00 68.69 322 LYS A N 1
ATOM 2561 C CA . LYS A 1 322 ? -32.950 23.944 -4.536 1.00 68.69 322 LYS A CA 1
ATOM 2562 C C . LYS A 1 322 ? -34.365 23.386 -4.344 1.00 68.69 322 LYS A C 1
ATOM 2564 O O . LYS A 1 322 ? -35.300 24.154 -4.142 1.00 68.69 322 LYS A O 1
ATOM 2569 N N . THR A 1 323 ? -34.514 22.062 -4.389 1.00 67.62 323 THR A N 1
ATOM 2570 C CA . THR A 1 323 ? -35.770 21.344 -4.118 1.00 67.62 323 THR A CA 1
ATOM 2571 C C . THR A 1 323 ? -35.935 20.956 -2.644 1.00 67.62 323 THR A C 1
ATOM 2573 O O . THR A 1 323 ? -36.964 20.394 -2.278 1.00 67.62 323 THR A O 1
ATOM 2576 N N . SER A 1 324 ? -34.945 21.251 -1.793 1.00 70.19 324 SER A N 1
ATOM 2577 C CA . SER A 1 324 ? -34.912 20.852 -0.386 1.00 70.19 324 SER A CA 1
ATOM 2578 C C . SER A 1 324 ? -35.674 21.825 0.509 1.00 70.19 324 SER A C 1
ATOM 2580 O O . SER A 1 324 ? -35.223 22.943 0.760 1.00 70.19 324 SER A O 1
ATOM 2582 N N . GLY A 1 325 ? -36.801 21.386 1.076 1.00 65.81 325 GLY A N 1
ATOM 2583 C CA . GLY A 1 325 ? -37.529 22.178 2.075 1.00 65.81 325 GLY A CA 1
ATOM 2584 C C . GLY A 1 325 ? -36.719 22.434 3.354 1.00 65.81 325 GLY A C 1
ATOM 2585 O O . GLY A 1 325 ? -36.860 23.485 3.970 1.00 65.81 325 GLY A O 1
ATOM 2586 N N . VAL A 1 326 ? -35.826 21.510 3.729 1.00 64.75 326 VAL A N 1
ATOM 2587 C CA . VAL A 1 326 ? -34.988 21.623 4.936 1.00 64.75 326 VAL A CA 1
ATOM 2588 C C . VAL A 1 326 ? -33.914 22.694 4.758 1.00 64.75 326 VAL A C 1
ATOM 2590 O O . VAL A 1 326 ? -33.691 23.494 5.664 1.00 64.75 326 VAL A O 1
ATOM 2593 N N . PHE A 1 327 ? -33.286 22.763 3.581 1.00 62.94 327 PHE A N 1
ATOM 2594 C CA . PHE A 1 327 ? -32.278 23.783 3.288 1.00 62.94 327 PHE A CA 1
ATOM 2595 C C . PHE A 1 327 ? -32.871 25.200 3.291 1.00 62.94 327 PHE A C 1
ATOM 2597 O O . PHE A 1 327 ? -32.263 26.107 3.856 1.00 62.94 327 PHE A O 1
ATOM 2604 N N . HIS A 1 328 ? -34.077 25.380 2.740 1.00 65.12 328 HIS A N 1
ATOM 2605 C CA . HIS A 1 328 ? -34.758 26.683 2.712 1.00 65.12 328 HIS A CA 1
ATOM 2606 C C . HIS A 1 328 ? -35.119 27.210 4.105 1.00 65.12 328 HIS A C 1
ATOM 2608 O O . HIS A 1 328 ? -35.001 28.405 4.352 1.00 65.12 328 HIS A O 1
ATOM 2614 N N . VAL A 1 329 ? -35.502 26.335 5.040 1.00 67.19 329 VAL A N 1
ATOM 2615 C CA . VAL A 1 329 ? -35.812 26.725 6.432 1.00 67.19 329 VAL A CA 1
ATOM 2616 C C . VAL A 1 329 ? -34.550 27.120 7.212 1.00 67.19 329 VAL A C 1
ATOM 2618 O O . VAL A 1 329 ? -34.598 27.970 8.099 1.00 67.19 329 VAL A O 1
ATOM 2621 N N . ASN A 1 330 ? -33.415 26.515 6.865 1.00 60.75 330 ASN A N 1
ATOM 2622 C CA . ASN A 1 330 ? -32.161 26.595 7.610 1.00 60.75 330 ASN A CA 1
ATOM 2623 C C . ASN A 1 330 ? -31.158 27.622 7.058 1.00 60.75 330 ASN A C 1
ATOM 2625 O O . ASN A 1 330 ? -30.175 27.953 7.730 1.00 60.75 330 ASN A O 1
ATOM 2629 N N . ALA A 1 331 ? -31.376 28.118 5.840 1.00 61.44 331 ALA A N 1
ATOM 2630 C CA . ALA A 1 331 ? -30.534 29.121 5.213 1.00 61.44 331 ALA A CA 1
ATOM 2631 C C . ALA A 1 331 ? -31.001 30.530 5.608 1.00 61.44 331 ALA A C 1
ATOM 2633 O O . ALA A 1 331 ? -32.000 31.048 5.121 1.00 61.44 331 ALA A O 1
ATOM 2634 N N . GLU A 1 332 ? -30.255 31.183 6.499 1.00 63.44 332 GLU A N 1
ATOM 2635 C CA . GLU A 1 332 ? -30.523 32.573 6.870 1.00 63.44 332 GLU A CA 1
ATOM 2636 C C . GLU A 1 332 ? -30.394 33.476 5.625 1.00 63.44 332 GLU A C 1
ATOM 2638 O O . GLU A 1 332 ? -29.389 33.405 4.911 1.00 63.44 332 GLU A O 1
ATOM 2643 N N . ILE A 1 333 ? -31.371 34.363 5.377 1.00 57.44 333 ILE A N 1
ATOM 2644 C CA . ILE A 1 333 ? -31.407 35.265 4.201 1.00 57.44 333 ILE A CA 1
ATOM 2645 C C . ILE A 1 333 ? -30.071 36.008 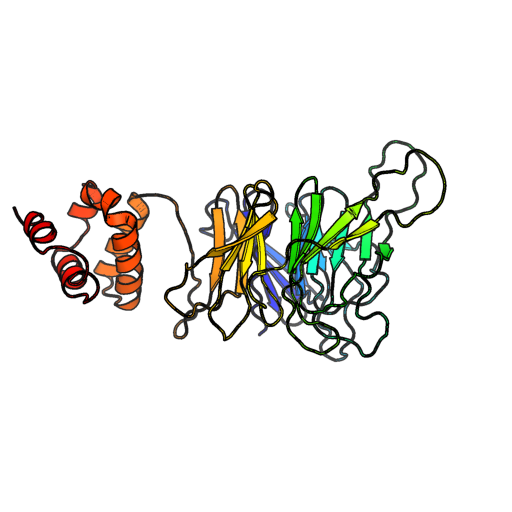4.031 1.00 57.44 333 ILE A C 1
ATOM 2647 O O . ILE A 1 333 ? -29.567 36.178 2.923 1.00 57.44 333 ILE A O 1
ATOM 2651 N N . LYS A 1 334 ? -29.437 36.395 5.143 1.00 56.00 334 LYS A N 1
ATOM 2652 C CA . LYS A 1 334 ? -28.138 37.075 5.148 1.00 56.00 334 LYS A CA 1
ATOM 2653 C C . LYS A 1 334 ? -26.981 36.176 4.687 1.00 56.00 334 LYS A C 1
ATOM 2655 O O . LYS A 1 334 ? -26.086 36.656 3.997 1.00 56.00 334 LYS A O 1
ATOM 2660 N N . GLY A 1 335 ? -27.013 34.885 5.018 1.00 60.28 335 GLY A N 1
ATOM 2661 C CA . GLY A 1 335 ? -26.059 33.884 4.533 1.00 60.28 335 GLY A CA 1
ATOM 2662 C C . GLY A 1 335 ? -26.240 33.585 3.043 1.00 60.28 335 GLY A C 1
ATOM 2663 O O . GLY A 1 335 ? -25.251 33.479 2.316 1.00 60.28 335 GLY A O 1
ATOM 2664 N N . MET A 1 336 ? -27.486 33.540 2.559 1.00 59.94 336 MET A N 1
ATOM 2665 C CA . MET A 1 336 ? -27.778 33.423 1.123 1.00 59.94 336 MET A CA 1
ATOM 2666 C C . MET A 1 336 ? -27.333 34.661 0.336 1.00 59.94 336 MET A C 1
ATOM 2668 O O . MET A 1 336 ? -26.740 34.533 -0.732 1.00 59.94 336 MET A O 1
ATOM 2672 N N . MET A 1 337 ? -27.512 35.862 0.885 1.00 56.62 337 MET A N 1
ATOM 2673 C CA . MET A 1 337 ? -27.015 37.095 0.263 1.00 56.62 337 MET A CA 1
ATOM 2674 C C . MET A 1 337 ? -25.479 37.128 0.171 1.00 56.62 337 MET A C 1
ATOM 2676 O O . MET A 1 337 ? -24.939 37.610 -0.825 1.00 56.62 337 MET A O 1
ATOM 2680 N N . SER A 1 338 ? -24.758 36.547 1.138 1.00 59.25 338 SER A N 1
ATOM 2681 C CA . SER A 1 338 ? -23.299 36.358 1.048 1.00 59.25 338 SER A CA 1
ATOM 2682 C C . SER A 1 338 ? -22.887 35.366 -0.050 1.00 59.25 338 SER A C 1
ATOM 2684 O O . SER A 1 338 ? -21.826 35.537 -0.653 1.00 59.25 338 SER A O 1
ATOM 2686 N N . LEU A 1 339 ? -23.724 34.367 -0.369 1.00 53.94 339 LEU A N 1
ATOM 2687 C CA . LEU A 1 339 ? -23.517 33.494 -1.534 1.00 53.94 339 LEU A CA 1
ATOM 2688 C C . LEU A 1 339 ? -23.685 34.271 -2.848 1.00 53.94 339 LEU A C 1
ATOM 2690 O O . LEU A 1 339 ? -22.888 34.087 -3.766 1.00 53.94 339 LEU A O 1
ATOM 2694 N N . LEU A 1 340 ? -24.662 35.179 -2.930 1.00 53.12 340 LEU A N 1
ATOM 2695 C CA . LEU A 1 340 ? -24.912 36.012 -4.117 1.00 53.12 340 LEU A CA 1
ATOM 2696 C C . LEU A 1 340 ? -23.867 37.117 -4.321 1.00 53.12 340 LEU A C 1
ATOM 2698 O O . LEU A 1 340 ? -23.536 37.449 -5.458 1.00 53.12 340 LEU A O 1
ATOM 2702 N N . GLY A 1 341 ? -23.289 37.633 -3.234 1.00 50.62 341 GLY A N 1
ATOM 2703 C CA . GLY A 1 341 ? -22.141 38.543 -3.272 1.00 50.62 341 GLY A CA 1
ATOM 2704 C C . GLY A 1 341 ? -20.823 37.869 -3.676 1.00 50.62 341 GLY A C 1
ATOM 2705 O O . GLY A 1 341 ? -19.834 38.560 -3.922 1.00 50.62 341 GLY A O 1
ATOM 2706 N N . CYS A 1 342 ? -20.782 36.532 -3.769 1.00 50.12 342 CYS A N 1
ATOM 2707 C CA . CYS A 1 342 ? -19.607 35.806 -4.233 1.00 50.12 342 CYS A CA 1
ATOM 2708 C C . CYS A 1 342 ? -19.416 36.034 -5.748 1.00 50.12 342 CYS A C 1
ATOM 2710 O O . CYS A 1 342 ? -20.268 35.610 -6.535 1.00 50.12 342 CYS A O 1
ATOM 2712 N N . PRO A 1 343 ? -18.272 36.585 -6.210 1.00 47.16 343 PRO A N 1
ATOM 2713 C CA . PRO A 1 343 ? -18.021 36.864 -7.634 1.00 47.16 343 PRO A CA 1
ATOM 2714 C C . PRO A 1 343 ? -18.122 35.637 -8.561 1.00 47.16 343 PRO A C 1
ATOM 2716 O O . PRO A 1 343 ? -18.152 35.764 -9.782 1.00 47.16 343 PRO A O 1
ATOM 2719 N N . ARG A 1 344 ? -18.142 34.425 -7.986 1.00 45.47 344 ARG A N 1
ATOM 2720 C CA . ARG A 1 344 ? -18.272 33.147 -8.698 1.00 45.47 344 ARG A CA 1
ATOM 2721 C C . ARG A 1 344 ? -19.718 32.768 -9.042 1.00 45.47 344 ARG A C 1
ATOM 2723 O O . ARG A 1 344 ? -19.897 31.962 -9.952 1.00 45.47 344 ARG A O 1
ATOM 2730 N N . MET A 1 345 ? -20.723 33.330 -8.365 1.00 42.28 345 MET A N 1
ATOM 2731 C CA . MET A 1 345 ? -22.151 33.077 -8.639 1.00 42.28 345 MET A CA 1
ATOM 2732 C C . MET A 1 345 ? -22.700 34.012 -9.730 1.00 42.28 345 MET A C 1
ATOM 2734 O O . MET A 1 345 ? -23.512 33.596 -10.558 1.00 42.28 345 MET A O 1
ATOM 2738 N N . THR A 1 346 ? -22.174 35.237 -9.808 1.00 43.56 346 THR A N 1
ATOM 2739 C CA . THR A 1 346 ? -22.532 36.240 -10.826 1.00 43.56 346 THR A CA 1
ATOM 2740 C C . THR A 1 346 ? -21.926 35.982 -12.208 1.00 43.56 346 THR A C 1
ATOM 2742 O O . THR A 1 346 ? -22.428 36.504 -13.194 1.00 43.56 346 THR A O 1
ATOM 2745 N N . GLN A 1 347 ? -20.884 35.148 -12.324 1.00 45.75 347 GLN A N 1
ATOM 2746 C CA . GLN A 1 347 ? -20.271 34.815 -13.623 1.00 45.75 347 GLN A CA 1
ATOM 2747 C C . GLN A 1 347 ? -20.916 33.628 -14.354 1.00 45.75 347 GLN A C 1
ATOM 2749 O O . GLN A 1 347 ? -20.577 33.383 -15.511 1.00 45.75 347 GLN A O 1
ATOM 2754 N N . LYS A 1 348 ? -21.790 32.852 -13.696 1.00 43.78 348 LYS A N 1
ATOM 2755 C CA . LYS A 1 348 ? -22.279 31.573 -14.246 1.00 43.78 348 LYS A CA 1
ATOM 2756 C C . LYS A 1 348 ? -23.790 31.359 -14.213 1.00 43.78 348 LYS A C 1
ATOM 2758 O O . LYS A 1 348 ? -24.246 30.316 -14.676 1.00 43.78 348 LYS A O 1
ATOM 2763 N N . SER A 1 349 ? -24.555 32.320 -13.708 1.00 42.91 349 SER A N 1
ATOM 2764 C CA . SER A 1 349 ? -26.006 32.328 -13.863 1.00 42.91 349 SER A CA 1
ATOM 2765 C C . SER A 1 349 ? -26.393 33.512 -14.734 1.00 42.91 349 SER A C 1
ATOM 2767 O O . SER A 1 349 ? -26.018 34.647 -14.456 1.00 42.91 349 SER A O 1
ATOM 2769 N N . GLU A 1 350 ? -27.131 33.242 -15.811 1.00 40.97 350 GLU A N 1
ATOM 2770 C CA . GLU A 1 350 ? -28.044 34.251 -16.325 1.00 40.97 350 GLU A CA 1
ATOM 2771 C C . GLU A 1 350 ? -28.885 34.700 -15.126 1.00 40.97 350 GLU A C 1
ATOM 2773 O O . GLU A 1 350 ? -29.438 33.878 -14.383 1.00 40.97 350 GLU A O 1
ATOM 2778 N N . THR A 1 351 ? -28.965 36.008 -14.949 1.00 44.91 351 THR A N 1
ATOM 2779 C CA . THR A 1 351 ? -29.542 36.706 -13.807 1.00 44.91 351 THR A CA 1
ATOM 2780 C C . THR A 1 351 ? -30.968 36.273 -13.389 1.00 44.91 351 THR A C 1
ATOM 2782 O O . THR A 1 351 ? -31.251 36.414 -12.201 1.00 44.91 351 THR A O 1
ATOM 2785 N N . PRO A 1 352 ? -31.860 35.667 -14.219 1.00 44.06 352 PRO A N 1
ATOM 2786 C CA . PRO A 1 352 ? -33.222 35.385 -13.749 1.00 44.06 352 PRO A CA 1
ATOM 2787 C C . PRO A 1 352 ? -33.368 34.155 -12.833 1.00 44.06 352 PRO A C 1
ATOM 2789 O O . PRO A 1 352 ? -34.434 33.959 -12.260 1.00 44.06 352 PRO A O 1
ATOM 2792 N N . LYS A 1 353 ? -32.343 33.308 -12.640 1.00 46.50 353 LYS A N 1
ATOM 2793 C CA . LYS A 1 353 ? -32.484 32.108 -11.775 1.00 46.50 353 LYS A CA 1
ATOM 2794 C C . LYS A 1 353 ? -32.432 32.402 -10.275 1.00 46.50 353 LYS A C 1
ATOM 2796 O O . LYS A 1 353 ? -32.849 31.564 -9.482 1.00 46.50 353 LYS A O 1
ATOM 2801 N N . VAL A 1 354 ? -31.884 33.553 -9.896 1.00 43.38 354 VAL A N 1
ATOM 2802 C CA . VAL A 1 354 ? -31.697 33.954 -8.496 1.00 43.38 354 VAL A CA 1
ATOM 2803 C C . VAL A 1 354 ? -32.859 34.817 -7.997 1.00 43.38 354 VAL A C 1
ATOM 2805 O O . VAL A 1 354 ? -33.200 34.738 -6.824 1.00 43.38 354 VAL A O 1
ATOM 2808 N N . GLU A 1 355 ? -33.509 35.589 -8.871 1.00 45.12 355 GLU A N 1
ATOM 2809 C CA . GLU A 1 355 ? -34.693 36.388 -8.509 1.00 45.12 355 GLU A CA 1
ATOM 2810 C C . GLU A 1 355 ? -35.910 35.510 -8.169 1.00 45.12 355 GLU A C 1
ATOM 2812 O O . GLU A 1 355 ? -36.687 35.865 -7.291 1.00 45.12 355 GLU A O 1
ATOM 2817 N N . ALA A 1 356 ? -36.000 34.304 -8.742 1.00 48.69 356 ALA A N 1
ATOM 2818 C CA . ALA A 1 356 ? -37.043 33.318 -8.436 1.00 48.69 356 ALA A CA 1
ATOM 2819 C C . ALA A 1 356 ? -36.992 32.737 -7.002 1.00 48.69 356 ALA A C 1
ATOM 2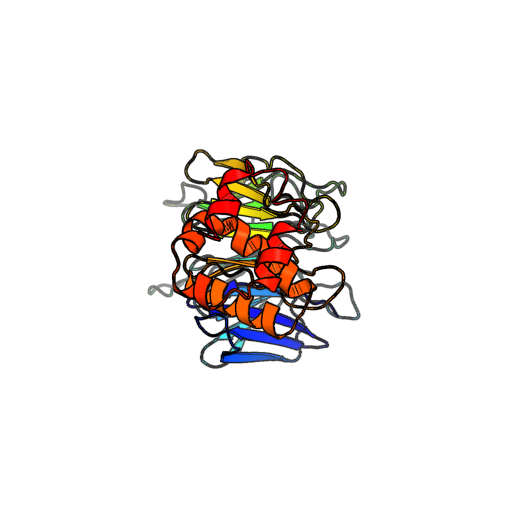821 O O . ALA A 1 356 ? -37.819 31.903 -6.657 1.00 48.69 356 ALA A O 1
ATOM 2822 N N . LEU A 1 357 ? -36.012 33.124 -6.175 1.00 44.88 357 LEU A N 1
ATOM 2823 C CA . LEU A 1 357 ? -35.948 32.772 -4.747 1.00 44.88 357 LEU A CA 1
ATOM 2824 C C . LEU A 1 357 ? -36.718 33.754 -3.845 1.00 44.88 357 LEU A C 1
ATOM 2826 O O . LEU A 1 357 ? -36.811 33.505 -2.644 1.00 44.88 357 LEU A O 1
ATOM 2830 N N . PHE A 1 358 ? -37.225 34.864 -4.394 1.00 47.59 358 PHE A N 1
ATOM 2831 C CA . PHE A 1 358 ? -37.946 35.902 -3.645 1.00 47.59 358 PHE A CA 1
ATOM 2832 C C . PHE A 1 358 ? -39.403 36.125 -4.108 1.00 47.59 358 PHE A C 1
ATOM 2834 O O . PHE A 1 358 ? -40.061 37.017 -3.571 1.00 47.59 358 PHE A O 1
ATOM 2841 N N . GLU A 1 359 ? -39.907 35.316 -5.049 1.00 42.25 359 GLU A N 1
ATOM 2842 C CA . GLU A 1 359 ? -41.347 35.104 -5.308 1.00 42.25 359 GLU A CA 1
ATOM 2843 C C . GLU A 1 359 ? -41.792 33.785 -4.671 1.00 42.25 359 GLU A C 1
ATOM 2845 O O . GLU A 1 359 ? -42.906 33.762 -4.095 1.00 42.25 359 GLU A O 1
#

Sequence (359 aa):
LCLSHFVFRSHERLTTFVSIENATQVWILNRECSAVEIELQLRGRKCTTVFTFQDKLVFMGGWQSENVTGSRNVDLMDISTGQVSSIPDMIKARNSPVGVATENEIFAICNRWPSDSPSRFSNEVYETFKRVKEFLPPSRWSLLPLMIEERTRCAAVNIPDYGILVIGGIGWNGSPLRSTELLTRRSGEVGGGGGEKWQWLPYTPMNKEHCGDPLAVYYQGRVYVVGWVEQMCMMEMLDVAAGGQWTSLNFFRQNLKIYSMACVGNELFASSIIRKQTDQLKIYFKEETEVSEFWSAASATKNEDLIIVCSILVTMKWEMLKTSGVFHVNAEIKGMMSLLGCPRMTQKSETPKVEALFE

pLDDT: mean 70.04, std 17.69, range [23.88, 95.12]

Organism: Hymenolepis diminuta (NCBI:txid6216)

Radius of gyration: 23.56 Å; chains: 1; bounding box: 66×70×44 Å